Protein AF-A0A0C2D839-F1 (afdb_monomer)

Mean predicted aligned error: 15.3 Å

Radius of gyration: 23.43 Å; Cα contacts (8 Å, |Δi|>4): 283; chains: 1; bounding box: 58×36×61 Å

Foldseek 3Di:
DADALDPVVVVVCCVPPLQDQYDHDLVNLLVLLLVLLVVQLVVCLVPDDPVCNVVSVVLSVLLSDDPVPDDPVSVVVLVCCCVVPVSSNLSSVLSNLLNVLSVDPDVVVSVVSLVVSLVCLCVSPRVSSVVSSVSVVVVVVCSVPSNVDDALVNLCVLFDDPQQHTDLNSLVVVLVCLVPPVVNLVVRVNLVVCLVSNNNLSSQVSVLSNVPSPDHLQNQLVHSPQRDGSQKGADDDPPPPVSVVQCVVRNSSSSSVRIDGNPD

Solvent-accessible surface area (backbone atoms only — not comparable to full-atom values): 14627 Å² total; per-residue (Å²): 84,77,47,73,88,47,68,69,55,50,49,51,40,51,73,76,41,62,72,56,58,71,39,74,40,65,68,59,58,51,47,52,36,46,50,27,31,50,48,47,39,51,52,52,38,66,76,41,56,83,83,51,27,62,61,55,59,68,45,53,66,60,67,66,47,56,79,91,73,50,50,75,74,46,48,53,54,58,70,45,27,62,82,75,39,51,69,46,39,52,36,42,52,55,33,53,53,51,48,53,36,76,67,44,88,45,66,69,60,24,51,55,50,47,52,56,45,40,60,47,31,59,67,60,83,41,66,48,41,32,50,48,33,51,51,53,49,51,51,50,49,47,44,60,72,57,45,81,62,77,50,54,70,55,54,46,63,51,24,55,40,81,60,71,38,65,34,67,68,24,39,44,51,52,38,49,41,48,62,76,38,41,75,63,51,65,70,47,50,50,30,62,51,26,46,77,62,47,25,37,58,59,11,31,52,44,44,53,48,68,75,37,75,91,54,50,52,70,70,32,68,87,49,77,63,92,51,70,40,85,60,29,28,65,50,87,69,89,54,58,66,62,49,52,52,44,38,73,76,49,36,43,60,43,58,53,78,36,52,39,77,52,93,121

Structure (mmCIF, N/CA/C/O backbone):
data_AF-A0A0C2D839-F1
#
_entry.id   AF-A0A0C2D839-F1
#
loop_
_atom_site.group_PDB
_atom_site.id
_atom_site.type_symbol
_atom_site.label_atom_id
_atom_site.label_alt_id
_atom_site.label_comp_id
_atom_site.label_asym_id
_atom_site.label_entity_id
_atom_site.label_seq_id
_atom_site.pdbx_PDB_ins_code
_atom_site.Cartn_x
_atom_site.Cartn_y
_atom_site.Cartn_z
_atom_site.occupancy
_atom_site.B_iso_or_equiv
_atom_site.auth_seq_id
_atom_site.auth_comp_id
_atom_site.auth_asym_id
_atom_site.auth_atom_id
_atom_site.pdbx_PDB_model_num
ATOM 1 N N . MET A 1 1 ? 0.234 10.902 -10.898 1.00 27.64 1 MET A N 1
ATOM 2 C CA . MET A 1 1 ? -0.046 12.064 -10.022 1.00 27.64 1 MET A CA 1
ATOM 3 C C . MET A 1 1 ? -0.521 11.545 -8.676 1.00 27.64 1 MET A C 1
ATOM 5 O O . MET A 1 1 ? -1.290 10.590 -8.669 1.00 27.64 1 MET A O 1
ATOM 9 N N . THR A 1 2 ? -0.063 12.126 -7.564 1.00 34.88 2 THR A N 1
ATOM 10 C CA . THR A 1 2 ? -0.647 11.867 -6.241 1.00 34.88 2 THR A CA 1
ATOM 11 C C . THR A 1 2 ? -1.931 12.669 -6.108 1.00 34.88 2 THR A C 1
ATOM 13 O O . THR A 1 2 ? -1.890 13.895 -6.168 1.00 34.88 2 THR A O 1
ATOM 16 N N . ILE A 1 3 ? -3.075 11.992 -6.011 1.00 40.75 3 ILE A N 1
ATOM 17 C CA . ILE A 1 3 ? -4.382 12.661 -5.995 1.00 40.75 3 ILE A CA 1
ATOM 18 C C . ILE A 1 3 ? -5.217 12.258 -4.784 1.00 40.75 3 ILE A C 1
ATOM 20 O O . ILE A 1 3 ? -5.085 11.157 -4.245 1.00 40.75 3 ILE A O 1
ATOM 24 N N . ASP A 1 4 ? -6.084 13.184 -4.381 1.00 43.72 4 ASP A N 1
ATOM 25 C CA . ASP A 1 4 ? -7.111 12.967 -3.370 1.00 43.72 4 ASP A CA 1
ATOM 26 C C . ASP A 1 4 ? -8.096 11.874 -3.836 1.00 43.72 4 ASP A C 1
ATOM 28 O O . ASP A 1 4 ? -8.402 11.745 -5.023 1.00 43.72 4 ASP A O 1
ATOM 32 N N . MET A 1 5 ? -8.616 11.086 -2.895 1.00 51.47 5 MET A N 1
ATOM 33 C CA . MET A 1 5 ? -9.554 9.985 -3.156 1.00 51.47 5 MET A CA 1
ATOM 34 C C . MET A 1 5 ? -10.984 10.461 -3.472 1.00 51.47 5 MET A C 1
ATOM 36 O O . MET A 1 5 ? -11.905 9.646 -3.569 1.00 51.47 5 MET A O 1
ATOM 40 N N . SER A 1 6 ? -11.212 11.766 -3.644 1.00 44.97 6 SER A N 1
ATOM 41 C CA . SER A 1 6 ? -12.547 12.290 -3.932 1.00 44.97 6 SER A CA 1
ATOM 42 C C . SER A 1 6 ? -13.040 11.831 -5.312 1.00 44.97 6 SER A C 1
ATOM 44 O O . SER A 1 6 ? -12.355 11.947 -6.330 1.00 44.97 6 SER A O 1
ATOM 46 N N . ALA A 1 7 ? -14.268 11.304 -5.359 1.00 39.34 7 ALA A N 1
ATOM 47 C CA . ALA A 1 7 ? -14.862 10.783 -6.592 1.00 39.34 7 ALA A CA 1
ATOM 48 C C . ALA A 1 7 ? -14.982 11.855 -7.693 1.00 39.34 7 ALA A C 1
ATOM 50 O O . ALA A 1 7 ? -14.880 11.532 -8.873 1.00 39.34 7 ALA A O 1
ATOM 51 N N . ALA A 1 8 ? -15.158 13.124 -7.307 1.00 34.28 8 ALA A N 1
ATOM 52 C CA . ALA A 1 8 ? -15.195 14.253 -8.231 1.00 34.28 8 ALA A CA 1
ATOM 53 C C . ALA A 1 8 ? -13.813 14.543 -8.841 1.00 34.28 8 ALA A C 1
ATOM 55 O O . ALA A 1 8 ? -13.728 14.775 -10.043 1.00 34.28 8 ALA A O 1
ATOM 56 N N . TYR A 1 9 ? -12.734 14.459 -8.051 1.00 39.62 9 TYR A N 1
ATOM 57 C CA . TYR A 1 9 ? -11.371 14.638 -8.562 1.00 39.62 9 TYR A CA 1
ATOM 58 C C . TYR A 1 9 ? -10.932 13.472 -9.437 1.00 39.62 9 TYR A C 1
ATOM 60 O O . TYR A 1 9 ? -10.339 13.689 -10.483 1.00 39.62 9 TYR A O 1
ATOM 68 N N . ILE A 1 10 ? -11.261 12.239 -9.050 1.00 45.09 10 ILE A N 1
ATOM 69 C CA . ILE A 1 10 ? -10.954 11.052 -9.857 1.00 45.09 10 ILE A CA 1
ATOM 70 C C . ILE A 1 10 ? -11.677 11.116 -11.199 1.00 45.09 10 ILE A C 1
ATOM 72 O O . ILE A 1 10 ? -11.072 10.816 -12.220 1.00 45.09 10 ILE A O 1
ATOM 76 N N . LYS A 1 11 ? -12.941 11.555 -11.216 1.00 43.06 11 LYS A N 1
ATOM 77 C CA . LYS A 1 11 ? -13.690 11.759 -12.458 1.00 43.06 11 LYS A CA 1
ATOM 78 C C . LYS A 1 11 ? -13.081 12.876 -13.312 1.00 43.06 11 LYS A C 1
ATOM 80 O O . LYS A 1 11 ? -12.856 12.663 -14.493 1.00 43.06 11 LYS A O 1
ATOM 85 N N . ALA A 1 12 ? -12.743 14.018 -12.712 1.00 38.03 12 ALA A N 1
ATOM 86 C CA . ALA A 1 12 ? -12.113 15.131 -13.421 1.00 38.03 12 ALA A CA 1
ATOM 87 C C . ALA A 1 12 ? -10.725 14.769 -13.982 1.00 38.03 12 ALA A C 1
ATOM 89 O O . ALA A 1 12 ? -10.394 15.161 -15.094 1.00 38.03 12 ALA A O 1
ATOM 90 N N . VAL A 1 13 ? -9.924 13.990 -13.248 1.00 39.47 13 VAL A N 1
ATOM 91 C CA . VAL A 1 13 ? -8.620 13.487 -13.710 1.00 39.47 13 VAL A CA 1
ATOM 92 C C . VAL A 1 13 ? -8.799 12.412 -14.782 1.00 39.47 13 VAL A C 1
ATOM 94 O O . VAL A 1 13 ? -8.062 12.431 -15.758 1.00 39.47 13 VAL A O 1
ATOM 97 N N . ALA A 1 14 ? -9.795 11.531 -14.663 1.00 46.44 14 ALA A N 1
ATOM 98 C CA . ALA A 1 14 ? -10.117 10.552 -15.703 1.00 46.44 14 ALA A CA 1
ATOM 99 C C . ALA A 1 14 ? -10.603 11.214 -17.007 1.00 46.44 14 ALA A C 1
ATOM 101 O O . ALA A 1 14 ? -10.308 10.715 -18.088 1.00 46.44 14 ALA A O 1
ATOM 102 N N . GLU A 1 15 ? -11.314 12.344 -16.918 1.00 48.03 15 GLU A N 1
ATOM 103 C CA . GLU A 1 15 ? -11.775 13.124 -18.076 1.00 48.03 15 GLU A CA 1
ATOM 104 C C . GLU A 1 15 ? -10.659 13.992 -18.683 1.00 48.03 15 GLU A C 1
ATOM 106 O O . GLU A 1 15 ? -10.553 14.091 -19.904 1.00 48.03 15 GLU A O 1
ATOM 111 N N . ALA A 1 16 ? -9.811 14.609 -17.853 1.00 38.88 16 ALA A N 1
ATOM 112 C CA . ALA A 1 16 ? -8.762 15.530 -18.303 1.00 38.88 16 ALA A CA 1
ATOM 113 C C . ALA A 1 16 ? -7.430 14.843 -18.655 1.00 38.88 16 ALA A C 1
ATOM 115 O O . ALA A 1 16 ? -6.653 15.375 -19.446 1.00 38.88 16 ALA A O 1
ATOM 116 N N . ALA A 1 17 ? -7.140 13.689 -18.054 1.00 37.88 17 ALA A N 1
ATOM 117 C CA . ALA A 1 17 ? -5.889 12.954 -18.210 1.00 37.88 17 ALA A CA 1
ATOM 118 C C . ALA A 1 17 ? -6.139 11.429 -18.139 1.00 37.88 17 ALA A C 1
ATOM 120 O O . ALA A 1 17 ? -5.723 10.776 -17.178 1.00 37.88 17 ALA A O 1
ATOM 121 N N . PRO A 1 18 ? -6.791 10.843 -19.162 1.00 44.50 18 PRO A N 1
ATOM 122 C CA . PRO A 1 18 ? -7.224 9.439 -19.165 1.00 44.50 18 PRO A CA 1
ATOM 123 C C . PRO A 1 18 ? -6.084 8.418 -19.011 1.00 44.50 18 PRO A C 1
ATOM 125 O O . PRO A 1 18 ? -6.330 7.307 -18.556 1.00 44.50 18 PRO A O 1
ATOM 128 N N . ASN A 1 19 ? -4.842 8.808 -19.322 1.00 41.75 19 ASN A N 1
ATOM 129 C CA . ASN A 1 19 ? -3.652 7.949 -19.252 1.00 41.75 19 ASN A CA 1
ATOM 130 C C . ASN A 1 19 ? -2.795 8.198 -17.991 1.00 41.75 19 ASN A C 1
ATOM 132 O O . ASN A 1 19 ? -1.685 7.683 -17.872 1.00 41.75 19 ASN A O 1
ATOM 136 N N . ALA A 1 20 ? -3.241 9.047 -17.058 1.00 38.06 20 ALA A N 1
ATOM 137 C CA . ALA A 1 20 ? -2.453 9.374 -15.874 1.00 38.06 20 ALA A CA 1
ATOM 138 C C . ALA A 1 20 ? -2.512 8.251 -14.828 1.00 38.06 20 ALA A C 1
ATOM 140 O O . ALA A 1 20 ? -3.576 7.928 -14.304 1.00 38.06 20 ALA A O 1
ATOM 141 N N . THR A 1 21 ? -1.350 7.728 -14.421 1.00 43.03 21 THR A N 1
ATOM 142 C CA . THR A 1 21 ? -1.267 6.810 -13.276 1.00 43.03 21 THR A CA 1
ATOM 143 C C . THR A 1 21 ? -1.717 7.524 -12.000 1.00 43.03 21 THR A C 1
ATOM 145 O O . THR A 1 21 ? -1.068 8.469 -11.519 1.00 43.03 21 THR A O 1
ATOM 148 N N . ILE A 1 22 ? -2.836 7.062 -11.447 1.00 44.62 22 ILE A N 1
ATOM 149 C CA . ILE A 1 22 ? -3.380 7.514 -10.170 1.00 44.62 22 ILE A CA 1
ATOM 150 C C . ILE A 1 22 ? -2.631 6.783 -9.057 1.00 44.62 22 ILE A C 1
ATOM 152 O O . ILE A 1 22 ? -2.807 5.585 -8.852 1.00 44.62 22 ILE A O 1
ATOM 156 N N . ILE A 1 23 ? -1.785 7.515 -8.336 1.00 48.91 23 ILE A N 1
ATOM 157 C CA . ILE A 1 23 ? -1.121 7.017 -7.131 1.00 48.91 23 ILE A CA 1
ATOM 158 C C . ILE A 1 23 ? -1.836 7.669 -5.957 1.00 48.91 23 ILE A C 1
ATOM 160 O O . ILE A 1 23 ? -1.938 8.892 -5.896 1.00 48.91 23 ILE A O 1
ATOM 164 N N . PHE A 1 24 ? -2.365 6.877 -5.031 1.00 55.56 24 PHE A N 1
ATOM 165 C CA . PHE A 1 24 ? -2.983 7.452 -3.842 1.00 55.56 24 PHE A CA 1
ATOM 166 C C . PHE A 1 24 ? -1.905 7.939 -2.892 1.00 55.56 24 PHE A C 1
ATOM 168 O O . PHE A 1 24 ? -0.955 7.224 -2.577 1.00 55.56 24 PHE A O 1
ATOM 175 N N . ASP A 1 25 ? -2.061 9.175 -2.442 1.00 61.81 25 ASP A N 1
ATOM 176 C CA . ASP A 1 25 ? -1.169 9.736 -1.449 1.00 61.81 25 ASP A CA 1
ATOM 177 C C . ASP A 1 25 ? -1.365 9.021 -0.102 1.00 61.81 25 ASP A C 1
ATOM 179 O O . ASP A 1 25 ? -2.476 8.948 0.436 1.00 61.81 25 ASP A O 1
ATOM 183 N N . ARG A 1 26 ? -0.261 8.517 0.461 1.00 68.19 26 ARG A N 1
ATOM 184 C CA . ARG A 1 26 ? -0.207 7.867 1.776 1.00 68.19 26 ARG A CA 1
ATOM 185 C C . ARG A 1 26 ? -0.899 8.704 2.848 1.00 68.19 26 ARG A C 1
ATOM 187 O O . ARG A 1 26 ? -1.635 8.151 3.665 1.00 68.19 26 ARG A O 1
ATOM 194 N N . PHE A 1 27 ? -0.695 10.023 2.834 1.00 66.31 27 PHE A N 1
ATOM 195 C CA . PHE A 1 27 ? -1.289 10.913 3.832 1.00 66.31 27 PHE A CA 1
ATOM 196 C C . PHE A 1 27 ? -2.819 10.890 3.783 1.00 66.31 27 PHE A C 1
ATOM 198 O O . PHE A 1 27 ? -3.462 10.926 4.831 1.00 66.31 27 PHE A O 1
ATOM 205 N N . HIS A 1 28 ? -3.413 10.762 2.595 1.00 67.56 28 HIS A N 1
ATOM 206 C CA . HIS A 1 28 ? -4.864 10.704 2.435 1.00 67.56 28 HIS A CA 1
ATOM 207 C C . HIS A 1 28 ? -5.436 9.375 2.941 1.00 67.56 28 HIS A C 1
ATOM 209 O O . HIS A 1 28 ? -6.447 9.373 3.644 1.00 67.56 28 HIS A O 1
ATOM 215 N N . VAL A 1 29 ? -4.770 8.246 2.673 1.00 77.06 29 VAL A N 1
ATOM 216 C CA . VAL A 1 29 ? -5.187 6.936 3.211 1.00 77.06 29 VAL A CA 1
ATOM 217 C C . VAL A 1 29 ? -5.070 6.910 4.739 1.00 77.06 29 VAL A C 1
ATOM 219 O O . VAL A 1 29 ? -6.000 6.485 5.427 1.00 77.06 29 VAL A O 1
ATOM 222 N N . GLN A 1 30 ? -3.970 7.432 5.286 1.00 80.19 30 GLN A N 1
ATOM 223 C CA . GLN A 1 30 ? -3.767 7.540 6.732 1.00 80.19 30 GLN A CA 1
ATOM 224 C C . GLN A 1 30 ? -4.790 8.478 7.390 1.00 80.19 30 GLN A C 1
ATOM 226 O O . GLN A 1 30 ? -5.306 8.179 8.468 1.00 80.19 30 GLN A O 1
ATOM 231 N N . LYS A 1 31 ? -5.145 9.586 6.729 1.00 79.81 31 LYS A N 1
ATOM 232 C CA . LYS A 1 31 ? -6.203 10.497 7.183 1.00 79.81 31 LYS A CA 1
ATOM 233 C C . LYS A 1 31 ? -7.559 9.794 7.258 1.00 79.81 31 LYS A C 1
ATOM 235 O O . LYS A 1 31 ? -8.216 9.897 8.290 1.00 79.81 31 LYS A O 1
ATOM 240 N N . LEU A 1 32 ? -7.945 9.026 6.239 1.00 81.19 32 LEU A N 1
ATOM 241 C CA . LEU A 1 32 ? -9.193 8.256 6.273 1.00 81.19 32 LEU A CA 1
ATOM 242 C C . LEU A 1 32 ? -9.200 7.197 7.387 1.00 81.19 32 LEU A C 1
ATOM 244 O O . LEU A 1 32 ? -10.230 6.971 8.018 1.00 81.19 32 LEU A O 1
ATOM 248 N N . ALA A 1 33 ? -8.058 6.563 7.665 1.00 83.69 33 ALA A N 1
ATOM 249 C CA . ALA A 1 33 ? -7.925 5.616 8.774 1.00 83.69 33 ALA A CA 1
ATOM 250 C C . ALA A 1 33 ? -8.102 6.300 10.143 1.00 83.69 33 ALA A C 1
ATOM 252 O O . ALA A 1 33 ? -8.785 5.777 11.029 1.00 83.69 33 ALA A O 1
ATOM 253 N N . ASN A 1 34 ? -7.532 7.497 10.300 1.00 85.75 34 ASN A N 1
ATOM 254 C CA . ASN A 1 34 ? -7.713 8.344 11.478 1.00 85.75 34 ASN A CA 1
ATOM 255 C C . ASN A 1 34 ? -9.178 8.770 11.655 1.00 85.75 34 ASN A C 1
ATOM 257 O O . ASN A 1 34 ? -9.723 8.670 12.754 1.00 85.75 34 ASN A O 1
ATOM 261 N N . GLU A 1 35 ? -9.832 9.201 10.576 1.00 87.38 35 GLU A N 1
ATOM 262 C CA . GLU A 1 35 ? -11.249 9.576 10.575 1.00 87.38 35 GLU A CA 1
ATOM 263 C C . GLU A 1 35 ? -12.150 8.388 10.929 1.00 87.38 35 GLU A C 1
ATOM 265 O O . GLU A 1 35 ? -13.013 8.523 11.794 1.00 87.38 35 GLU A O 1
ATOM 270 N N . ALA A 1 36 ? -11.901 7.208 10.352 1.00 90.31 36 ALA A N 1
ATOM 271 C CA . ALA A 1 36 ? -12.637 5.988 10.679 1.00 90.31 36 ALA A CA 1
ATOM 272 C C . ALA A 1 36 ? -12.476 5.592 12.157 1.00 90.31 36 ALA A C 1
ATOM 274 O O . ALA A 1 36 ? -13.445 5.192 12.802 1.00 90.31 36 ALA A O 1
ATOM 275 N N . THR A 1 37 ? -11.271 5.745 12.715 1.00 88.94 37 THR A N 1
ATOM 276 C CA . THR A 1 37 ? -11.000 5.486 14.140 1.00 88.94 37 THR A CA 1
ATOM 277 C C . THR A 1 37 ? -11.767 6.453 15.042 1.00 88.94 37 THR A C 1
ATOM 279 O O . THR A 1 37 ? -12.370 6.037 16.033 1.00 88.94 37 THR A O 1
ATOM 282 N N . ASP A 1 38 ? -11.787 7.745 14.703 1.00 90.06 38 ASP A N 1
ATOM 283 C CA . ASP A 1 38 ? -12.550 8.727 15.473 1.00 90.06 38 ASP A CA 1
ATOM 284 C C . ASP A 1 38 ? -14.066 8.553 15.316 1.00 90.06 38 ASP A C 1
ATOM 286 O O . ASP A 1 38 ? -14.787 8.763 16.288 1.00 90.06 38 ASP A O 1
ATOM 290 N N . GLU A 1 39 ? -14.563 8.135 14.149 1.00 91.44 39 GLU A N 1
ATOM 291 C CA . GLU A 1 39 ? -15.983 7.809 13.952 1.00 91.44 39 GLU A CA 1
ATOM 292 C C . GLU A 1 39 ? -16.403 6.656 14.874 1.00 91.44 39 GLU A C 1
ATOM 294 O O . GLU A 1 39 ? -17.371 6.811 15.615 1.00 91.44 39 GLU A O 1
ATOM 299 N N . VAL A 1 40 ? -15.611 5.574 14.954 1.00 90.12 40 VAL A N 1
ATOM 300 C CA . VAL A 1 40 ? -15.854 4.477 15.913 1.00 90.12 40 VAL A CA 1
ATOM 301 C C . VAL A 1 40 ? -15.907 5.005 17.348 1.00 90.12 40 VAL A C 1
ATOM 303 O O . VAL A 1 40 ? -16.845 4.714 18.083 1.00 90.12 40 VAL A O 1
ATOM 306 N N . ARG A 1 41 ? -14.942 5.838 17.753 1.00 91.62 41 ARG A N 1
ATOM 307 C CA . ARG A 1 41 ? -14.935 6.440 19.095 1.00 91.62 41 ARG A CA 1
ATOM 308 C C . ARG A 1 41 ? -16.169 7.314 19.345 1.00 91.62 41 ARG A C 1
ATOM 310 O O . ARG A 1 41 ? -16.699 7.321 20.453 1.00 91.62 41 ARG A O 1
ATOM 317 N N . ARG A 1 42 ? -16.620 8.087 18.354 1.00 89.25 42 ARG A N 1
ATOM 318 C CA . ARG A 1 42 ? -17.813 8.945 18.468 1.00 89.25 42 ARG A CA 1
ATOM 319 C C . ARG A 1 42 ? -19.090 8.128 18.615 1.00 89.25 42 ARG A C 1
ATOM 321 O O . ARG A 1 42 ? -19.953 8.555 19.381 1.00 89.25 42 ARG A O 1
ATOM 328 N N . ASP A 1 43 ? -19.193 7.006 17.913 1.00 90.44 43 ASP A N 1
ATOM 329 C CA . ASP A 1 43 ? -20.313 6.077 18.050 1.00 90.44 43 ASP A CA 1
ATOM 330 C C . ASP A 1 43 ? -20.343 5.497 19.469 1.00 90.44 43 ASP A C 1
ATOM 332 O O . ASP A 1 43 ? -21.353 5.608 20.154 1.00 90.44 43 ASP A O 1
ATOM 336 N N . GLU A 1 44 ? -19.207 5.030 19.986 1.00 88.69 44 GLU A N 1
ATOM 337 C CA . GLU A 1 44 ? -19.119 4.501 21.354 1.00 88.69 44 GLU A CA 1
ATOM 338 C C . GLU A 1 44 ? -19.418 5.561 22.429 1.00 88.69 44 GLU A C 1
ATOM 340 O O . GLU A 1 44 ? -20.112 5.287 23.401 1.00 88.69 44 GLU A O 1
ATOM 345 N N . VAL A 1 45 ? -18.979 6.813 22.245 1.00 87.00 45 VAL A N 1
ATOM 346 C CA . VAL A 1 45 ? -19.351 7.928 23.142 1.00 87.00 45 VAL A CA 1
ATOM 347 C C . VAL A 1 45 ? -20.854 8.218 23.109 1.00 87.00 45 VAL A C 1
ATOM 349 O O . VAL A 1 45 ? -21.405 8.710 24.095 1.00 87.00 45 VAL A O 1
ATOM 352 N N . ARG A 1 46 ? -21.522 8.005 21.973 1.00 88.19 46 ARG A N 1
ATOM 353 C CA . ARG A 1 46 ? -22.963 8.251 21.853 1.00 88.19 46 ARG A CA 1
ATOM 354 C C . ARG A 1 46 ? -23.755 7.223 22.655 1.00 88.19 46 ARG A C 1
ATOM 356 O O . ARG A 1 46 ? -24.664 7.635 23.372 1.00 88.19 46 ARG A O 1
ATOM 363 N N . GLU A 1 47 ? -23.353 5.959 22.552 1.00 86.06 47 GLU A N 1
ATOM 364 C CA . GLU A 1 47 ? -24.004 4.807 23.189 1.00 86.06 47 GLU A CA 1
ATOM 365 C C . GLU A 1 47 ? -23.625 4.620 24.669 1.00 86.06 47 GLU A C 1
ATOM 367 O O . GLU A 1 47 ? -24.335 3.937 25.395 1.00 86.06 47 GLU A O 1
ATOM 372 N N . ALA A 1 48 ? -22.525 5.219 25.135 1.00 85.56 48 ALA A N 1
ATOM 373 C CA . ALA A 1 48 ? -22.092 5.113 26.529 1.00 85.56 48 ALA A CA 1
ATOM 374 C C . ALA A 1 48 ? -23.031 5.825 27.521 1.00 85.56 48 ALA A C 1
ATOM 376 O O . ALA A 1 48 ? -23.695 6.809 27.180 1.00 85.56 48 ALA A O 1
ATOM 377 N N . GLU A 1 49 ? -22.997 5.400 28.784 1.00 84.94 49 GLU A N 1
ATOM 378 C CA . GLU A 1 49 ? -23.671 6.085 29.890 1.00 84.94 49 GLU A CA 1
ATOM 379 C C . GLU A 1 49 ? -23.032 7.460 30.182 1.00 84.94 49 GLU A C 1
ATOM 381 O O . GLU A 1 49 ? -21.848 7.675 29.889 1.00 84.94 49 GLU A O 1
ATOM 386 N N . PRO A 1 50 ? -23.775 8.435 30.749 1.00 82.31 50 PRO A N 1
ATOM 387 C CA . PRO A 1 50 ? -23.273 9.791 31.004 1.00 82.31 50 PRO A CA 1
ATOM 388 C C . PRO A 1 50 ? -21.937 9.847 31.760 1.00 82.31 50 PRO A C 1
ATOM 390 O O . PRO A 1 50 ? -21.110 10.721 31.484 1.00 82.31 50 PRO A O 1
ATOM 393 N N . GLU A 1 51 ? -21.726 8.903 32.674 1.00 79.44 51 GLU A N 1
ATOM 394 C CA . GLU A 1 51 ? -20.547 8.781 33.534 1.00 79.44 51 GLU A CA 1
ATOM 395 C C . GLU A 1 51 ? -19.293 8.365 32.737 1.00 79.44 51 GLU A C 1
ATOM 397 O O . GLU A 1 51 ? -18.213 8.933 32.930 1.00 79.44 51 GLU A O 1
ATOM 402 N N . ASP A 1 52 ? -19.453 7.496 31.734 1.00 77.38 52 ASP A N 1
ATOM 403 C CA . ASP A 1 52 ? -18.364 6.967 30.900 1.00 77.38 52 ASP A CA 1
ATOM 404 C C . ASP A 1 52 ? -18.025 7.861 29.697 1.00 77.38 52 ASP A C 1
ATOM 406 O O . ASP A 1 52 ? -16.902 7.848 29.171 1.00 77.38 52 ASP A O 1
ATOM 410 N N . LYS A 1 53 ? -18.961 8.726 29.273 1.00 80.62 53 LYS A N 1
ATOM 411 C CA . LYS A 1 53 ? -18.767 9.644 28.132 1.00 80.62 53 LYS A CA 1
ATOM 412 C C . LYS A 1 53 ? -17.530 10.519 28.275 1.00 80.62 53 LYS A C 1
ATOM 414 O O . LYS A 1 53 ? -16.873 10.824 27.277 1.00 80.62 53 LYS A O 1
ATOM 419 N N . LYS A 1 54 ? -17.216 10.975 29.491 1.00 77.81 54 LYS A N 1
ATOM 420 C CA . LYS A 1 54 ? -16.061 11.855 29.732 1.00 77.81 54 LYS A CA 1
ATOM 421 C C . LYS A 1 54 ? -14.742 11.109 29.518 1.00 77.81 54 LYS A C 1
ATOM 423 O O . LYS A 1 54 ? -13.837 11.667 28.899 1.00 77.81 54 LYS A O 1
ATOM 428 N N . ALA A 1 55 ? -14.654 9.854 29.958 1.00 74.50 55 ALA A N 1
ATOM 429 C CA . ALA A 1 55 ? -13.472 9.018 29.765 1.00 74.50 55 ALA A CA 1
ATOM 430 C C . ALA A 1 55 ? -13.224 8.742 28.272 1.00 74.50 55 ALA A C 1
ATOM 432 O O . ALA A 1 55 ? -12.138 9.023 27.768 1.00 74.50 55 ALA A O 1
ATOM 433 N N . LEU A 1 56 ? -14.259 8.330 27.532 1.00 77.19 56 LEU A N 1
ATOM 434 C CA . LEU A 1 56 ? -14.179 8.041 26.091 1.00 77.19 56 LEU A CA 1
ATOM 435 C C . LEU A 1 56 ? -13.942 9.284 25.209 1.00 77.19 56 LEU A C 1
ATOM 437 O O . LEU A 1 56 ? -13.436 9.193 24.088 1.00 77.19 56 LEU A O 1
ATOM 441 N N . LYS A 1 57 ? -14.301 10.483 25.680 1.00 76.81 57 LYS A N 1
ATOM 442 C CA . LYS A 1 57 ? -13.938 11.737 24.996 1.00 76.81 57 LYS A CA 1
ATOM 443 C C . LYS A 1 57 ? -12.442 12.027 25.087 1.00 76.81 57 LYS A C 1
ATOM 445 O O . LYS A 1 57 ? -11.860 12.506 24.113 1.00 76.81 57 LYS A O 1
ATOM 450 N N . ASN A 1 58 ? -11.821 11.692 26.213 1.00 78.06 58 ASN A N 1
ATOM 451 C CA . ASN A 1 58 ? -10.412 11.980 26.469 1.00 78.06 58 ASN A CA 1
ATOM 452 C C . ASN A 1 58 ? -9.443 11.022 25.753 1.00 78.06 58 ASN A C 1
ATOM 454 O O . ASN A 1 58 ? -8.255 11.322 25.684 1.00 78.06 58 ASN A O 1
ATOM 458 N N . THR A 1 59 ? -9.925 9.920 25.166 1.00 73.88 59 THR A N 1
ATOM 459 C CA . THR A 1 59 ? -9.082 8.956 24.431 1.00 73.88 59 THR A CA 1
ATOM 460 C C . THR A 1 59 ? -8.752 9.378 22.998 1.00 73.88 59 THR A C 1
ATOM 462 O O . THR A 1 59 ? -7.859 8.803 22.379 1.00 73.88 59 THR A O 1
ATOM 465 N N . ARG A 1 60 ? -9.417 10.411 22.453 1.00 78.50 60 ARG A N 1
ATOM 466 C CA . ARG A 1 60 ? -9.251 10.852 21.053 1.00 78.50 60 ARG A CA 1
ATOM 467 C C . ARG A 1 60 ? -7.786 11.059 20.664 1.00 78.50 60 ARG A C 1
ATOM 469 O O . ARG A 1 60 ? -7.341 10.527 19.655 1.00 78.50 60 ARG A O 1
ATOM 476 N N . TRP A 1 61 ? -7.050 11.852 21.437 1.00 74.31 61 TRP A N 1
ATOM 477 C CA . TRP A 1 61 ? -5.675 12.222 21.091 1.00 74.31 61 TRP A CA 1
ATOM 478 C C . TRP A 1 61 ? -4.722 11.029 21.109 1.00 74.31 61 TRP A C 1
ATOM 480 O O . TRP A 1 61 ? -3.819 10.957 20.283 1.00 74.31 61 TRP A O 1
ATOM 490 N N . GLN A 1 62 ? -4.971 10.073 21.998 1.00 75.19 62 GLN A N 1
ATOM 491 C CA . GLN A 1 62 ? -4.179 8.854 22.137 1.00 75.19 62 GLN A CA 1
ATOM 492 C C . GLN A 1 62 ? -4.379 7.947 20.920 1.00 75.19 62 GLN A C 1
ATOM 494 O O . GLN A 1 62 ? -3.423 7.430 20.363 1.00 75.19 62 GLN A O 1
ATOM 499 N N . LEU A 1 63 ? -5.620 7.839 20.442 1.00 70.69 63 LEU A N 1
ATOM 500 C CA . LEU A 1 63 ? -5.973 7.013 19.287 1.00 70.69 63 LEU A CA 1
ATOM 501 C C . LEU A 1 63 ? -5.434 7.551 17.957 1.00 70.69 63 LEU A C 1
ATOM 503 O O . LEU A 1 63 ? -5.278 6.777 17.017 1.00 70.69 63 LEU A O 1
ATOM 507 N N . LEU A 1 64 ? -5.182 8.858 17.855 1.00 72.00 64 LEU A N 1
ATOM 508 C CA . LEU A 1 64 ? -4.746 9.513 16.615 1.00 72.00 64 LEU A CA 1
ATOM 509 C C . LEU A 1 64 ? -3.225 9.678 16.508 1.00 72.00 64 LEU A C 1
ATOM 511 O O . LEU A 1 64 ? -2.721 9.931 15.415 1.00 72.00 64 LEU A O 1
ATOM 515 N N . LYS A 1 65 ? -2.490 9.541 17.615 1.00 66.19 65 LYS A N 1
ATOM 516 C CA . LYS A 1 65 ? -1.024 9.566 17.608 1.00 66.19 65 LYS A CA 1
ATOM 517 C C . LYS A 1 65 ? -0.466 8.272 17.012 1.00 66.19 65 LYS A C 1
ATOM 519 O O . LYS A 1 65 ? -1.069 7.208 17.145 1.00 66.19 65 LYS A O 1
ATOM 524 N N . SER A 1 66 ? 0.698 8.380 16.375 1.00 55.16 66 SER A N 1
ATOM 525 C CA . SER A 1 66 ? 1.528 7.214 16.069 1.00 55.16 66 SER A CA 1
ATOM 526 C C . SER A 1 66 ? 2.062 6.599 17.369 1.00 55.16 66 SER A C 1
ATOM 528 O O . SER A 1 66 ? 2.350 7.3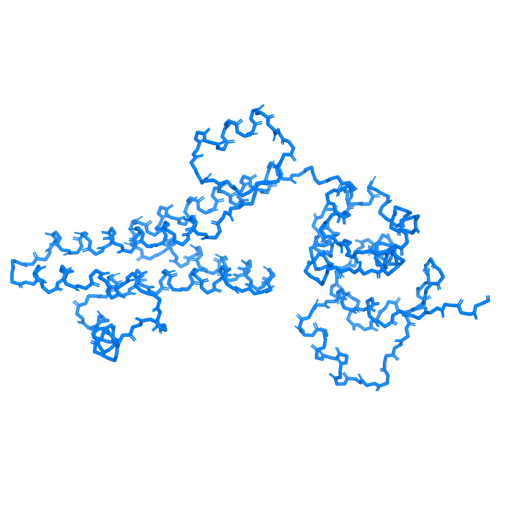66 18.294 1.00 55.16 66 SER A O 1
ATOM 530 N N . PRO A 1 67 ? 2.275 5.273 17.444 1.00 54.12 67 PRO A N 1
ATOM 531 C CA . PRO A 1 67 ? 2.706 4.597 18.667 1.00 54.12 67 PRO A CA 1
ATOM 532 C C . PRO A 1 67 ? 3.995 5.170 19.266 1.00 54.12 67 PRO A C 1
ATOM 534 O O . PRO A 1 67 ? 4.098 5.351 20.472 1.00 54.12 67 PRO A O 1
ATOM 537 N N . TRP A 1 68 ? 4.952 5.558 18.419 1.00 48.97 68 TRP A N 1
ATOM 538 C CA . TRP A 1 68 ? 6.226 6.160 18.837 1.00 48.97 68 TRP A CA 1
ATOM 539 C C . TRP A 1 68 ? 6.119 7.618 19.320 1.00 48.97 68 TRP A C 1
ATOM 541 O O . TRP A 1 68 ? 7.094 8.165 19.824 1.00 48.97 68 TRP A O 1
ATOM 551 N N . ASN A 1 69 ? 4.954 8.257 19.169 1.00 51.94 69 ASN A N 1
ATOM 552 C CA . ASN A 1 69 ? 4.670 9.619 19.640 1.00 51.94 69 ASN A CA 1
ATOM 553 C C . ASN A 1 69 ? 3.791 9.633 20.906 1.00 51.94 69 ASN A C 1
ATOM 555 O O . ASN A 1 69 ? 3.320 10.698 21.327 1.00 51.94 69 ASN A O 1
ATOM 559 N N . LEU A 1 70 ? 3.515 8.462 21.482 1.00 57.59 70 LEU A N 1
ATOM 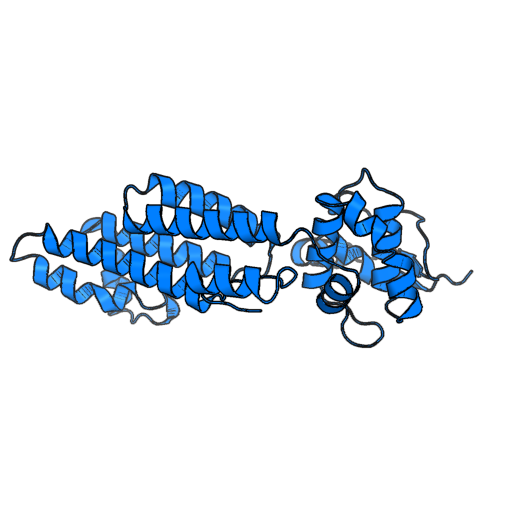560 C CA . LEU A 1 70 ? 2.782 8.323 22.734 1.00 57.59 70 LEU A CA 1
ATOM 561 C C . LEU A 1 70 ? 3.724 8.545 23.919 1.00 57.59 70 LEU A C 1
ATOM 563 O O . LEU A 1 70 ? 4.868 8.105 23.918 1.00 57.59 70 LEU A O 1
ATOM 567 N N . THR A 1 71 ? 3.226 9.217 24.951 1.00 63.66 71 THR A N 1
ATOM 568 C CA . THR A 1 71 ? 3.877 9.215 26.269 1.00 63.66 71 THR A CA 1
ATOM 569 C C . THR A 1 71 ? 3.580 7.905 27.003 1.00 63.66 71 THR A C 1
ATOM 571 O O . THR A 1 71 ? 2.533 7.300 26.773 1.00 63.66 71 THR A O 1
ATOM 574 N N . ASP A 1 72 ? 4.419 7.507 27.964 1.00 55.81 72 ASP A N 1
ATOM 575 C CA . ASP A 1 72 ? 4.220 6.285 28.770 1.00 55.81 72 ASP A CA 1
ATOM 576 C C . ASP A 1 72 ? 2.827 6.201 29.423 1.00 55.81 72 ASP A C 1
ATOM 578 O O . ASP A 1 72 ? 2.257 5.125 29.615 1.00 55.81 72 ASP A O 1
ATOM 582 N N . LEU A 1 73 ? 2.253 7.355 29.777 1.00 60.09 73 LEU A N 1
ATOM 583 C CA . LEU A 1 73 ? 0.929 7.454 30.391 1.00 60.09 73 LEU A CA 1
ATOM 584 C C . LEU A 1 73 ? -0.211 7.321 29.366 1.00 60.09 73 LEU A C 1
ATOM 586 O O . LEU A 1 73 ? -1.319 6.914 29.718 1.00 60.09 73 LEU A O 1
ATOM 590 N N . GLU A 1 74 ? 0.040 7.670 28.106 1.00 62.12 74 GLU A N 1
ATOM 591 C CA . GLU A 1 74 ? -0.888 7.464 26.993 1.00 62.12 74 GLU A CA 1
ATOM 592 C C . GLU A 1 74 ? -0.836 6.026 26.473 1.00 62.12 74 GLU A C 1
ATOM 594 O O . GLU A 1 74 ? -1.893 5.460 26.202 1.00 62.12 74 GLU A O 1
ATOM 599 N N . ASP A 1 75 ? 0.353 5.423 26.423 1.00 58.31 75 ASP A N 1
ATOM 600 C CA . ASP A 1 75 ? 0.555 4.022 26.045 1.00 58.31 75 ASP A CA 1
ATOM 601 C C . ASP A 1 75 ? -0.107 3.064 27.050 1.00 58.31 75 ASP A C 1
ATOM 603 O O . ASP A 1 75 ? -0.898 2.201 26.671 1.00 58.31 75 ASP A O 1
ATOM 607 N N . LYS A 1 76 ? 0.058 3.306 28.360 1.00 62.16 76 LYS A N 1
ATOM 608 C CA . LYS A 1 76 ? -0.671 2.553 29.402 1.00 62.16 76 LYS A CA 1
ATOM 609 C C . LYS A 1 76 ? -2.192 2.657 29.265 1.00 62.16 76 LYS A C 1
ATOM 611 O O . LYS A 1 76 ? -2.892 1.662 29.414 1.00 62.16 76 LYS A O 1
ATOM 616 N N . LYS A 1 77 ? -2.718 3.839 28.933 1.00 64.12 77 LYS A N 1
ATOM 617 C CA . LYS A 1 77 ? -4.162 4.024 28.697 1.00 64.12 77 LYS A CA 1
ATOM 618 C C . LYS A 1 77 ? -4.644 3.303 27.431 1.00 64.12 77 LYS A C 1
ATOM 620 O O . LYS A 1 77 ? -5.779 2.832 27.403 1.00 64.12 77 LYS A O 1
ATOM 625 N N . LEU A 1 78 ? -3.797 3.183 26.407 1.00 65.00 78 LEU A N 1
ATOM 626 C CA . LEU A 1 78 ? -4.045 2.347 25.227 1.00 65.00 78 LEU A CA 1
ATOM 627 C C . LEU A 1 78 ? -3.982 0.847 25.538 1.00 65.00 78 LEU A C 1
ATOM 629 O O . LEU A 1 78 ? -4.753 0.082 24.963 1.00 65.00 78 LEU A O 1
ATOM 633 N N . ALA A 1 79 ? -3.146 0.425 26.485 1.00 62.16 79 ALA A N 1
ATOM 634 C CA . ALA A 1 79 ? -3.096 -0.958 26.957 1.00 62.16 79 ALA A CA 1
ATOM 635 C C . ALA A 1 79 ? -4.352 -1.379 27.752 1.00 62.16 79 ALA A C 1
ATOM 637 O O . ALA A 1 79 ? -4.687 -2.564 27.788 1.00 62.16 79 ALA A O 1
ATOM 638 N N . ASP A 1 80 ? -5.078 -0.423 28.343 1.00 67.00 80 ASP A N 1
ATOM 639 C CA . ASP A 1 80 ? -6.337 -0.659 29.069 1.00 67.00 80 ASP A CA 1
ATOM 640 C C . ASP A 1 80 ? -7.592 -0.584 28.175 1.00 67.00 80 ASP A C 1
ATOM 642 O O . ASP A 1 80 ? -8.674 -1.050 28.551 1.00 67.00 80 ASP A O 1
ATOM 646 N N . LEU A 1 81 ? -7.464 -0.044 26.961 1.00 66.62 81 LEU A N 1
ATOM 647 C CA . LEU A 1 81 ? -8.542 0.056 25.971 1.00 66.62 81 LEU A CA 1
ATOM 648 C C . LEU A 1 81 ? -9.187 -1.290 25.574 1.00 66.62 81 LEU A C 1
ATOM 650 O O . LEU A 1 81 ? -10.410 -1.317 25.463 1.00 66.62 81 LEU A O 1
ATOM 654 N N . PRO A 1 82 ? -8.467 -2.424 25.444 1.00 60.66 82 PRO A N 1
ATOM 655 C CA . PRO A 1 82 ? -9.090 -3.729 25.203 1.00 60.66 82 PRO A CA 1
ATOM 656 C C . PRO A 1 82 ? -10.089 -4.135 26.294 1.00 60.66 82 PRO A C 1
ATOM 658 O O . PRO A 1 82 ? -11.069 -4.814 26.006 1.00 60.66 82 PRO A O 1
ATOM 661 N N . LYS A 1 83 ? -9.839 -3.724 27.546 1.00 66.19 83 LYS A N 1
ATOM 662 C CA . LYS A 1 83 ? -10.670 -4.064 28.713 1.00 66.19 83 LYS A CA 1
ATOM 663 C C . LYS A 1 83 ? -11.847 -3.110 28.896 1.00 66.19 83 LYS A C 1
ATOM 665 O O . LYS A 1 83 ? -12.841 -3.487 29.502 1.00 66.19 83 LYS A O 1
ATOM 670 N N . THR A 1 84 ? -11.715 -1.878 28.413 1.00 71.00 84 THR A N 1
ATOM 671 C CA . THR A 1 84 ? -12.689 -0.800 28.643 1.00 71.00 84 THR A CA 1
ATOM 672 C C . THR A 1 84 ? -13.560 -0.521 27.422 1.00 71.00 84 THR A C 1
ATOM 674 O O . THR A 1 84 ? -14.733 -0.197 27.575 1.00 71.00 84 THR A O 1
ATOM 677 N N . ASN A 1 85 ? -13.028 -0.672 26.205 1.00 76.88 85 ASN A N 1
ATOM 678 C CA . ASN A 1 85 ? -13.798 -0.584 24.969 1.00 76.88 85 ASN A CA 1
ATOM 679 C C . ASN A 1 85 ? -13.129 -1.352 23.809 1.00 76.88 85 ASN A C 1
ATOM 681 O O . ASN A 1 85 ? -12.296 -0.828 23.060 1.00 76.88 85 ASN A O 1
ATOM 685 N N . GLU A 1 86 ? -13.554 -2.603 23.617 1.00 76.25 86 GLU A N 1
ATOM 686 C CA . GLU A 1 86 ? -13.018 -3.500 22.586 1.00 76.25 86 GLU A CA 1
ATOM 687 C C . GLU A 1 86 ? -13.217 -2.955 21.157 1.00 76.25 86 GLU A C 1
ATOM 689 O O . GLU A 1 86 ? -12.379 -3.170 20.277 1.00 76.25 86 GLU A O 1
ATOM 694 N N . ARG A 1 87 ? -14.309 -2.221 20.901 1.00 81.81 87 ARG A N 1
ATOM 695 C CA . ARG A 1 87 ? -14.627 -1.690 19.564 1.00 81.81 87 ARG A CA 1
ATOM 696 C C . ARG A 1 87 ? -13.668 -0.576 19.161 1.00 81.81 87 ARG A C 1
ATOM 698 O O . ARG A 1 87 ? -13.154 -0.607 18.041 1.00 81.81 87 ARG A O 1
ATOM 705 N N . ILE A 1 88 ? -13.375 0.355 20.070 1.00 81.50 88 ILE A N 1
ATOM 706 C CA . ILE A 1 88 ? -12.367 1.404 19.855 1.00 81.50 88 ILE A CA 1
ATOM 707 C C . ILE A 1 88 ? -10.990 0.775 19.660 1.00 81.50 88 ILE A C 1
ATOM 709 O O . ILE A 1 88 ? -10.285 1.143 18.721 1.00 81.50 88 ILE A O 1
ATOM 713 N N . TYR A 1 89 ? -10.621 -0.194 20.501 1.00 75.31 89 TYR A N 1
ATOM 714 C CA . TYR A 1 89 ? -9.329 -0.867 20.391 1.00 75.31 89 TYR A CA 1
ATOM 715 C C . TYR A 1 89 ? -9.165 -1.594 19.048 1.00 75.31 89 TYR A C 1
ATOM 717 O O . TYR A 1 89 ? -8.143 -1.459 18.378 1.00 75.31 89 TYR A O 1
ATOM 725 N N . ARG A 1 90 ? -10.206 -2.293 18.581 1.00 73.75 90 ARG A N 1
ATOM 726 C CA . ARG A 1 90 ? -10.218 -2.921 17.253 1.00 73.75 90 ARG A CA 1
ATOM 727 C C . ARG A 1 90 ? -10.051 -1.895 16.127 1.00 73.75 90 ARG A C 1
ATOM 729 O O . ARG A 1 90 ? -9.323 -2.161 15.175 1.00 73.75 90 ARG A O 1
ATOM 736 N N . GLY A 1 91 ? -10.692 -0.730 16.238 1.00 74.56 91 GLY A N 1
ATOM 737 C CA . GLY A 1 91 ? -10.503 0.377 15.296 1.00 74.56 91 GLY A CA 1
ATOM 738 C C . GLY A 1 91 ? -9.062 0.897 15.286 1.00 74.56 91 GLY A C 1
ATOM 739 O O . GLY A 1 91 ? -8.470 1.060 14.223 1.00 74.56 91 GLY A O 1
ATOM 740 N N . TYR A 1 92 ? -8.465 1.068 16.466 1.00 75.06 92 TYR A N 1
ATOM 741 C CA . TYR A 1 92 ? -7.060 1.451 16.607 1.00 75.06 92 TYR A CA 1
ATOM 742 C C . TYR A 1 92 ? -6.116 0.455 15.920 1.00 75.06 92 TYR A C 1
ATOM 744 O O . TYR A 1 92 ? -5.279 0.868 15.119 1.00 75.06 92 TYR A O 1
ATOM 752 N N . LEU A 1 93 ? -6.285 -0.852 16.152 1.00 68.19 93 LEU A N 1
ATOM 753 C CA . LEU A 1 93 ? -5.432 -1.858 15.517 1.00 68.19 93 LEU A CA 1
ATOM 754 C C . LEU A 1 93 ? -5.591 -1.884 13.990 1.00 68.19 93 LEU A C 1
ATOM 756 O O . LEU A 1 93 ? -4.598 -2.018 13.275 1.00 68.19 93 LEU A O 1
ATOM 760 N N . LEU A 1 94 ? -6.816 -1.722 13.474 1.00 72.38 94 LEU A N 1
ATOM 761 C CA . LEU A 1 94 ? -7.057 -1.625 12.030 1.00 72.38 94 LEU A CA 1
ATOM 762 C C . LEU A 1 94 ? -6.346 -0.415 11.417 1.00 72.38 94 LEU A C 1
ATOM 764 O O . LEU A 1 94 ? -5.791 -0.531 10.325 1.00 72.38 94 LEU A O 1
ATOM 768 N N . LYS A 1 95 ? -6.336 0.728 12.108 1.00 82.75 95 LYS A N 1
ATOM 769 C CA . LYS A 1 95 ? -5.597 1.920 11.683 1.00 82.75 95 LYS A CA 1
ATOM 770 C C . LYS A 1 95 ? -4.090 1.665 11.670 1.00 82.75 95 LYS A C 1
ATOM 772 O O . LYS A 1 95 ? -3.466 1.865 10.634 1.00 82.75 95 LYS A O 1
ATOM 777 N N . GLU A 1 96 ? -3.519 1.207 12.782 1.00 74.38 96 GLU A N 1
ATOM 778 C CA . GLU A 1 96 ? -2.074 0.954 12.900 1.00 74.38 96 GLU A CA 1
ATOM 779 C C . GLU A 1 96 ? -1.585 -0.073 11.877 1.00 74.38 96 GLU A C 1
ATOM 781 O O . GLU A 1 96 ? -0.584 0.142 11.200 1.00 74.38 96 GLU A O 1
ATOM 786 N N . THR A 1 97 ? -2.350 -1.148 11.678 1.00 59.88 97 THR A N 1
ATOM 787 C CA . THR A 1 97 ? -2.026 -2.166 10.671 1.00 59.88 97 THR A CA 1
ATOM 788 C C . THR A 1 97 ? -2.027 -1.575 9.263 1.00 59.88 97 THR A C 1
ATOM 790 O O . THR A 1 97 ? -1.123 -1.865 8.487 1.00 59.88 97 THR A O 1
ATOM 793 N N . LEU A 1 98 ? -2.990 -0.707 8.926 1.00 74.50 98 LEU A N 1
ATOM 794 C CA . LEU A 1 98 ? -3.006 -0.043 7.620 1.00 74.50 98 LEU A CA 1
ATOM 795 C C . LEU A 1 98 ? -1.820 0.914 7.445 1.00 74.50 98 LEU A C 1
ATOM 797 O O . LEU A 1 98 ? -1.230 0.954 6.372 1.00 74.50 98 LEU A O 1
ATOM 801 N N . VAL A 1 99 ? -1.449 1.665 8.484 1.00 70.12 99 VAL A N 1
ATOM 802 C CA . VAL A 1 99 ? -0.278 2.557 8.443 1.00 70.12 99 VAL A CA 1
ATOM 803 C C . VAL A 1 99 ? 1.003 1.756 8.221 1.00 70.12 99 VAL A C 1
ATOM 805 O O . VAL A 1 99 ? 1.761 2.085 7.313 1.00 70.12 99 VAL A O 1
ATOM 808 N N . ALA A 1 100 ? 1.193 0.656 8.952 1.00 58.62 100 ALA A N 1
ATOM 809 C CA . ALA A 1 100 ? 2.346 -0.224 8.780 1.00 58.62 100 ALA A CA 1
ATOM 810 C C . ALA A 1 100 ? 2.422 -0.820 7.362 1.00 58.62 100 ALA A C 1
ATOM 812 O O . ALA A 1 100 ? 3.503 -0.929 6.788 1.00 58.62 100 ALA A O 1
ATOM 813 N N . ILE A 1 101 ? 1.274 -1.155 6.761 1.00 64.75 101 ILE A N 1
ATOM 814 C CA . ILE A 1 101 ? 1.197 -1.604 5.362 1.00 64.75 101 ILE A CA 1
ATOM 815 C C . ILE A 1 101 ? 1.666 -0.505 4.404 1.00 64.75 101 ILE A C 1
ATOM 817 O O . ILE A 1 101 ? 2.425 -0.783 3.481 1.00 64.75 101 ILE A O 1
ATOM 821 N N . LEU A 1 102 ? 1.242 0.741 4.625 1.00 65.38 102 LEU A N 1
ATOM 822 C CA . LEU A 1 102 ? 1.625 1.886 3.794 1.00 65.38 102 LEU A CA 1
ATOM 823 C C . LEU A 1 102 ? 3.090 2.316 3.976 1.00 65.38 102 LEU A C 1
ATOM 825 O O . LEU A 1 102 ? 3.635 3.014 3.122 1.00 65.38 102 LEU A O 1
ATOM 829 N N . GLU A 1 103 ? 3.713 1.948 5.093 1.00 61.84 103 GLU A N 1
ATOM 830 C CA . GLU A 1 103 ? 5.134 2.175 5.383 1.00 61.84 103 GLU A CA 1
ATOM 831 C C . GLU A 1 103 ? 6.024 1.009 4.933 1.00 61.84 103 GLU A C 1
ATOM 833 O O . GLU A 1 103 ? 7.251 1.122 4.951 1.00 61.84 103 GLU A O 1
ATOM 838 N N . CYS A 1 104 ? 5.426 -0.100 4.490 1.00 49.88 104 CYS A N 1
ATOM 839 C CA . CYS A 1 104 ? 6.157 -1.259 4.010 1.00 49.88 104 CYS A CA 1
ATOM 840 C C . CYS A 1 104 ? 6.925 -0.920 2.721 1.00 49.88 104 CYS A C 1
ATOM 842 O O . CYS A 1 104 ? 6.350 -0.508 1.715 1.00 49.88 104 CYS A O 1
ATOM 844 N N . SER A 1 105 ? 8.243 -1.132 2.738 1.00 44.53 105 SER A N 1
ATOM 845 C CA . SER A 1 105 ? 9.129 -0.884 1.592 1.00 44.53 105 SER A CA 1
ATOM 846 C C . SER A 1 105 ? 8.972 -1.914 0.468 1.00 44.53 105 SER A C 1
ATOM 848 O O . SER A 1 105 ? 9.334 -1.643 -0.678 1.00 44.53 105 SER A O 1
ATOM 850 N N . SER A 1 106 ? 8.427 -3.092 0.785 1.00 46.41 106 SER A N 1
ATOM 851 C CA . SER A 1 106 ? 8.155 -4.159 -0.174 1.00 46.41 106 SER A CA 1
ATOM 852 C C . SER A 1 106 ? 6.709 -4.091 -0.643 1.00 46.41 106 SER A C 1
ATOM 854 O O . SER A 1 106 ? 5.785 -4.397 0.108 1.00 46.41 106 SER A O 1
ATOM 856 N N . ILE A 1 107 ? 6.515 -3.747 -1.916 1.00 52.16 107 ILE A N 1
ATOM 857 C CA . ILE A 1 107 ? 5.179 -3.641 -2.511 1.00 52.16 107 ILE A CA 1
ATOM 858 C C . ILE A 1 107 ? 4.433 -4.981 -2.498 1.00 52.16 107 ILE A C 1
ATOM 860 O O . ILE A 1 107 ? 3.237 -5.002 -2.249 1.00 52.16 107 ILE A O 1
ATOM 864 N N . VAL A 1 108 ? 5.141 -6.104 -2.666 1.00 45.81 108 VAL A N 1
ATOM 865 C CA . VAL A 1 108 ? 4.553 -7.455 -2.649 1.00 45.81 108 VAL A CA 1
ATOM 866 C C . VAL A 1 108 ? 4.016 -7.798 -1.259 1.00 45.81 108 VAL A C 1
ATOM 868 O O . VAL A 1 108 ? 2.893 -8.279 -1.118 1.00 45.81 108 VAL A O 1
ATOM 871 N N . ILE A 1 109 ? 4.800 -7.512 -0.213 1.00 45.59 109 ILE A N 1
ATOM 872 C CA . ILE A 1 109 ? 4.371 -7.734 1.174 1.00 45.59 109 ILE A CA 1
ATOM 873 C C . ILE A 1 109 ? 3.231 -6.777 1.522 1.00 45.59 109 ILE A C 1
ATOM 875 O O . ILE A 1 109 ? 2.253 -7.201 2.135 1.00 45.59 109 ILE A O 1
ATOM 879 N N . ALA A 1 110 ? 3.325 -5.513 1.101 1.00 58.19 110 ALA A N 1
ATOM 880 C CA . ALA A 1 110 ? 2.275 -4.524 1.298 1.00 58.19 110 ALA A CA 1
ATOM 881 C C . ALA A 1 110 ? 0.964 -4.953 0.627 1.00 58.19 110 ALA A C 1
ATOM 883 O O . ALA A 1 110 ? -0.091 -4.851 1.243 1.00 58.19 110 ALA A O 1
ATOM 884 N N . GLU A 1 111 ? 1.009 -5.475 -0.602 1.00 62.75 111 GLU A N 1
ATOM 885 C CA . GLU A 1 111 ? -0.180 -5.945 -1.310 1.00 62.75 111 GLU A CA 1
ATOM 886 C C . GLU A 1 111 ? -0.841 -7.128 -0.612 1.00 62.75 111 GLU A C 1
ATOM 888 O O . GLU A 1 111 ? -2.050 -7.081 -0.380 1.00 62.75 111 GLU A O 1
ATOM 893 N N . TRP A 1 112 ? -0.059 -8.137 -0.224 1.00 55.22 112 TRP A N 1
ATOM 894 C CA . TRP A 1 112 ? -0.572 -9.299 0.499 1.00 55.22 112 TRP A CA 1
ATOM 895 C C . TRP A 1 112 ? -1.164 -8.910 1.860 1.00 55.22 112 TRP A C 1
ATOM 897 O O . TRP A 1 112 ? -2.279 -9.304 2.205 1.00 55.22 112 TRP A O 1
ATOM 907 N N . LYS A 1 113 ? -0.457 -8.068 2.620 1.00 53.62 113 LYS A N 1
ATOM 908 C CA . LYS A 1 113 ? -0.942 -7.561 3.909 1.00 53.62 113 LYS A CA 1
ATOM 909 C C . LYS A 1 113 ? -2.175 -6.677 3.753 1.00 53.62 113 LYS A C 1
ATOM 911 O O . LYS A 1 113 ? -3.034 -6.681 4.633 1.00 53.62 113 LYS A O 1
ATOM 916 N N . LEU A 1 114 ? -2.301 -5.954 2.641 1.00 78.12 114 LEU A N 1
ATOM 917 C CA . LEU A 1 114 ? -3.487 -5.157 2.343 1.00 78.12 114 LEU A CA 1
ATOM 918 C C . LEU A 1 114 ? -4.707 -6.033 2.029 1.00 78.12 114 LEU A C 1
ATOM 920 O O . LEU A 1 114 ? -5.817 -5.646 2.390 1.00 78.12 114 LEU A O 1
ATOM 924 N N . ASP A 1 115 ? -4.521 -7.218 1.443 1.00 75.75 115 ASP A N 1
ATOM 925 C CA . ASP A 1 115 ? -5.604 -8.193 1.251 1.00 75.75 115 ASP A CA 1
ATOM 926 C C . ASP A 1 115 ? -6.065 -8.799 2.590 1.00 75.75 115 ASP A C 1
ATOM 928 O O . ASP A 1 115 ? -7.268 -8.870 2.863 1.00 75.75 115 ASP A O 1
ATOM 932 N N . GLU A 1 116 ? -5.126 -9.167 3.472 1.00 64.12 116 GLU A N 1
ATOM 933 C CA . GLU A 1 116 ? -5.444 -9.610 4.840 1.00 64.12 116 GLU A CA 1
ATOM 934 C C . GLU A 1 116 ? -6.192 -8.519 5.619 1.00 64.12 116 GLU A C 1
ATOM 936 O O . GLU A 1 116 ? -7.215 -8.780 6.267 1.00 64.12 116 GLU A O 1
ATOM 941 N N . TRP A 1 117 ? -5.706 -7.280 5.520 1.00 83.50 117 TRP A N 1
ATOM 942 C CA . TRP A 1 117 ? -6.311 -6.123 6.161 1.00 83.50 117 TRP A CA 1
ATOM 943 C C . TRP A 1 117 ? -7.716 -5.832 5.624 1.00 83.50 117 TRP A C 1
ATOM 945 O O . TRP A 1 117 ? -8.628 -5.624 6.421 1.00 83.50 117 TRP A O 1
ATOM 955 N N . ASP A 1 118 ? -7.936 -5.875 4.306 1.00 82.50 118 ASP A N 1
ATOM 956 C CA . ASP A 1 118 ? -9.255 -5.664 3.693 1.00 82.50 118 ASP A CA 1
ATOM 957 C C . ASP A 1 118 ? -10.270 -6.709 4.177 1.00 82.50 118 ASP A C 1
ATOM 959 O O . ASP A 1 118 ? -11.409 -6.376 4.538 1.00 82.50 118 ASP A O 1
ATOM 963 N N . ALA A 1 119 ? -9.845 -7.971 4.256 1.00 69.81 119 ALA A N 1
ATOM 964 C CA . ALA A 1 119 ? -10.668 -9.062 4.756 1.00 69.81 119 ALA A CA 1
ATOM 965 C C . ALA A 1 119 ? -10.999 -8.895 6.251 1.00 69.81 119 ALA A C 1
ATOM 967 O O . ALA A 1 119 ? -12.120 -9.188 6.686 1.00 69.81 119 ALA A O 1
ATOM 968 N N . TRP A 1 120 ? -10.051 -8.411 7.057 1.00 71.31 120 TRP A N 1
ATOM 969 C CA . TRP A 1 120 ? -10.278 -8.113 8.470 1.00 71.31 120 TRP A CA 1
ATOM 970 C C . TRP A 1 120 ? -11.199 -6.903 8.667 1.00 71.31 120 TRP A C 1
ATOM 972 O O . TRP A 1 120 ? -12.217 -7.013 9.357 1.00 71.31 120 TRP A O 1
ATOM 982 N N . ALA A 1 121 ? -10.915 -5.785 7.999 1.00 74.50 121 ALA A N 1
ATOM 983 C CA . ALA A 1 121 ? -11.706 -4.560 8.047 1.00 74.50 121 ALA A CA 1
ATOM 984 C C . ALA A 1 121 ? -13.161 -4.809 7.620 1.00 74.50 121 ALA A C 1
ATOM 986 O O . ALA A 1 121 ? -14.090 -4.380 8.310 1.00 74.50 121 ALA A O 1
ATOM 987 N N . SER A 1 122 ? -13.37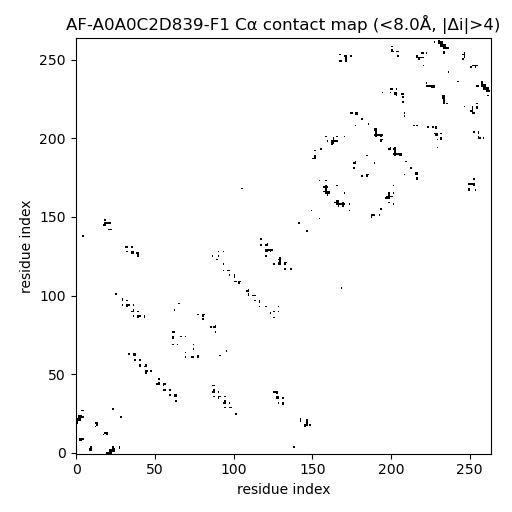3 -5.591 6.556 1.00 79.19 122 SER A N 1
ATOM 988 C CA . SER A 1 122 ? -14.705 -5.967 6.061 1.00 79.19 122 SER A CA 1
ATOM 989 C C . SER A 1 122 ? -15.526 -6.779 7.072 1.00 79.19 122 SER A C 1
ATOM 991 O O . SER A 1 122 ? -16.752 -6.677 7.086 1.00 79.19 122 SER A O 1
ATOM 993 N N . ARG A 1 123 ? -14.873 -7.571 7.933 1.00 78.88 123 ARG A N 1
ATOM 994 C CA . ARG A 1 123 ? -15.519 -8.428 8.949 1.00 78.88 123 ARG A CA 1
ATOM 995 C C . ARG A 1 123 ? -15.487 -7.839 10.362 1.00 78.88 123 ARG A C 1
ATOM 997 O O . ARG A 1 123 ? -16.022 -8.439 11.289 1.00 78.88 123 ARG A O 1
ATOM 1004 N N . SER A 1 124 ? -14.911 -6.649 10.532 1.00 73.69 124 SER A N 1
ATOM 1005 C CA . SER A 1 124 ? -14.683 -6.006 11.834 1.00 73.69 124 SER A CA 1
ATOM 1006 C C . SER A 1 124 ? -15.957 -5.621 12.597 1.00 73.69 124 SER A C 1
ATOM 1008 O O . SER A 1 124 ? -15.889 -5.366 13.802 1.00 73.69 124 SER A O 1
ATOM 1010 N N . ARG A 1 125 ? -17.110 -5.558 11.907 1.00 85.19 125 ARG A N 1
ATOM 1011 C CA . ARG A 1 125 ? -18.385 -4.984 12.394 1.00 85.19 125 ARG A CA 1
ATOM 1012 C C . ARG A 1 125 ? -18.273 -3.509 12.816 1.00 85.19 125 ARG A C 1
ATOM 1014 O O . ARG A 1 125 ? -19.127 -2.992 13.535 1.00 85.19 125 ARG A O 1
ATOM 1021 N N . LEU A 1 126 ? -17.225 -2.823 12.361 1.00 83.81 126 LEU A N 1
ATOM 1022 C CA . LEU A 1 126 ? -17.036 -1.389 12.529 1.00 83.81 126 LEU A CA 1
ATOM 1023 C C . LEU A 1 126 ? -17.409 -0.712 11.213 1.00 83.81 126 LEU A C 1
ATOM 1025 O O . LEU A 1 126 ? -16.612 -0.682 10.277 1.00 83.81 126 LEU A O 1
ATOM 1029 N N . THR A 1 127 ? -18.632 -0.184 11.131 1.00 92.81 127 THR A N 1
ATOM 1030 C CA . THR A 1 127 ? -19.160 0.478 9.926 1.00 92.81 127 THR A CA 1
ATOM 1031 C C . THR A 1 127 ? -18.172 1.464 9.282 1.00 92.81 127 THR A C 1
ATOM 1033 O O . THR A 1 127 ? -18.036 1.408 8.056 1.00 92.81 127 THR A O 1
ATOM 1036 N N . PRO A 1 128 ? -17.426 2.298 10.039 1.00 91.81 128 PRO A N 1
ATOM 1037 C CA . PRO A 1 128 ? -16.432 3.202 9.453 1.00 91.81 128 PRO A CA 1
ATOM 1038 C C . PRO A 1 128 ? -15.302 2.466 8.713 1.00 91.81 128 PRO A C 1
ATOM 1040 O O . PRO A 1 128 ? -14.965 2.815 7.583 1.00 91.81 128 PRO A O 1
ATOM 1043 N N . PHE A 1 129 ? -14.776 1.376 9.281 1.00 85.06 129 PHE A N 1
ATOM 1044 C CA . PHE A 1 129 ? -13.718 0.574 8.653 1.00 85.06 129 PHE A CA 1
ATOM 1045 C C . PHE A 1 129 ? -14.221 -0.296 7.500 1.00 85.06 129 PHE A C 1
ATOM 1047 O O . PHE A 1 129 ? -13.505 -0.479 6.520 1.00 85.06 129 PHE A O 1
ATOM 1054 N N . VAL A 1 130 ? -15.467 -0.776 7.552 1.00 89.31 130 VAL A N 1
ATOM 1055 C CA . VAL A 1 130 ? -16.097 -1.461 6.408 1.00 89.31 130 VAL A CA 1
ATOM 1056 C C . VAL A 1 130 ? -16.236 -0.503 5.220 1.00 89.31 130 VAL A C 1
ATOM 1058 O O . VAL A 1 130 ? -15.995 -0.891 4.075 1.00 89.31 130 VAL A O 1
ATOM 1061 N N . LYS A 1 131 ? -16.618 0.758 5.469 1.00 86.94 131 LYS A N 1
ATOM 1062 C CA . LYS A 1 131 ? -16.660 1.800 4.432 1.00 86.94 131 LYS A CA 1
ATOM 1063 C C . LYS A 1 131 ? -15.259 2.096 3.897 1.00 86.94 131 LYS A C 1
ATOM 1065 O O . LYS A 1 131 ? -15.090 2.107 2.683 1.00 86.94 131 LYS A O 1
ATOM 1070 N N . LEU A 1 132 ? -14.269 2.262 4.776 1.00 85.12 132 LEU A N 1
ATOM 1071 C CA . LEU A 1 132 ? -12.879 2.498 4.380 1.00 85.12 132 LEU A CA 1
ATOM 1072 C C . LEU A 1 132 ? -12.328 1.369 3.497 1.00 85.12 132 LEU A C 1
ATOM 1074 O O . LEU A 1 132 ? -11.765 1.645 2.442 1.00 85.12 132 LEU A O 1
ATOM 1078 N N . ALA A 1 133 ? -12.561 0.110 3.870 1.00 83.88 133 ALA A N 1
ATOM 1079 C CA . ALA A 1 133 ? -12.175 -1.055 3.076 1.00 83.88 133 ALA A CA 1
ATOM 1080 C C . ALA A 1 133 ? -12.813 -1.030 1.677 1.00 83.88 133 ALA A C 1
ATOM 1082 O O . ALA A 1 133 ? -12.126 -1.179 0.670 1.00 83.88 133 ALA A O 1
ATOM 1083 N N . LYS A 1 134 ? -14.117 -0.728 1.583 1.00 82.50 134 LYS A N 1
ATOM 1084 C CA . LYS A 1 134 ? -14.806 -0.557 0.290 1.00 82.50 134 LYS A CA 1
ATOM 1085 C C . LYS A 1 134 ? -14.219 0.583 -0.541 1.00 82.50 134 LYS A C 1
ATOM 1087 O O . LYS A 1 134 ? -14.083 0.423 -1.752 1.00 82.50 134 LYS A O 1
ATOM 1092 N N . THR A 1 135 ? -13.887 1.709 0.087 1.00 70.12 135 THR A N 1
ATOM 1093 C CA . THR A 1 135 ? -13.235 2.854 -0.559 1.00 70.12 135 THR A CA 1
ATOM 1094 C C . THR A 1 135 ? -11.885 2.430 -1.132 1.00 70.12 135 THR A C 1
ATOM 1096 O O . THR A 1 135 ? -11.686 2.526 -2.340 1.00 70.12 135 THR A O 1
ATOM 1099 N N . ILE A 1 136 ? -11.009 1.837 -0.317 1.00 76.00 136 ILE A N 1
ATOM 1100 C CA . ILE A 1 136 ? -9.695 1.339 -0.751 1.00 76.00 136 ILE A CA 1
ATOM 1101 C C . ILE A 1 136 ? -9.838 0.292 -1.861 1.00 76.00 136 ILE A C 1
ATOM 1103 O O . ILE A 1 136 ? -9.136 0.376 -2.864 1.00 76.00 136 ILE A O 1
ATOM 1107 N N . ARG A 1 137 ? -10.782 -0.651 -1.756 1.00 76.00 137 ARG A N 1
ATOM 1108 C CA . ARG A 1 137 ? -11.029 -1.671 -2.788 1.00 76.00 137 ARG A CA 1
ATOM 1109 C C . ARG A 1 137 ? -11.515 -1.066 -4.100 1.00 76.00 137 ARG A C 1
ATOM 1111 O O . ARG A 1 137 ? -11.037 -1.460 -5.159 1.00 76.00 137 ARG A O 1
ATOM 1118 N N . ARG A 1 138 ? -12.433 -0.095 -4.048 1.00 60.50 138 ARG A N 1
ATOM 1119 C CA . ARG A 1 138 ? -12.898 0.643 -5.232 1.00 60.50 138 ARG A CA 1
ATOM 1120 C C . ARG A 1 138 ? -11.734 1.369 -5.891 1.00 60.50 138 ARG A C 1
ATOM 1122 O O . ARG A 1 138 ? -11.586 1.290 -7.098 1.00 60.50 138 ARG A O 1
ATOM 1129 N N . HIS A 1 139 ? -10.890 2.024 -5.110 1.00 55.28 139 HIS A N 1
ATOM 1130 C CA . HIS A 1 139 ? -9.727 2.741 -5.617 1.00 55.28 139 HIS A CA 1
ATOM 1131 C C . HIS A 1 139 ? -8.629 1.809 -6.149 1.00 55.28 139 HIS A C 1
ATOM 1133 O O . HIS A 1 139 ? -8.050 2.112 -7.186 1.00 55.28 139 HIS A O 1
ATOM 1139 N N . ARG A 1 140 ? -8.416 0.636 -5.539 1.00 61.59 140 ARG A N 1
ATOM 1140 C CA . ARG A 1 140 ? -7.573 -0.445 -6.082 1.00 61.59 140 ARG A CA 1
ATOM 1141 C C . ARG A 1 140 ? -8.118 -0.980 -7.401 1.00 61.59 140 ARG A C 1
ATOM 1143 O O . ARG A 1 140 ? -7.361 -1.164 -8.342 1.00 61.59 140 ARG A O 1
ATOM 1150 N N . PHE A 1 141 ? -9.426 -1.204 -7.480 1.00 41.72 141 PHE A N 1
ATOM 1151 C CA . PHE A 1 141 ? -10.091 -1.610 -8.713 1.00 41.72 141 PHE A CA 1
ATOM 1152 C C . PHE A 1 141 ? -9.953 -0.528 -9.788 1.00 41.72 141 PHE A C 1
ATOM 1154 O O . PHE A 1 141 ? -9.625 -0.849 -10.917 1.00 41.72 141 PHE A O 1
ATOM 1161 N N . LEU A 1 142 ? -10.128 0.753 -9.459 1.00 30.11 142 LEU A N 1
ATOM 1162 C CA . LEU A 1 142 ? -9.938 1.847 -10.414 1.00 30.11 142 LEU A CA 1
ATOM 1163 C C . LEU A 1 142 ? -8.475 1.962 -10.868 1.00 30.11 142 LEU A C 1
ATOM 1165 O O . LEU A 1 142 ? -8.237 2.093 -12.058 1.00 30.11 142 LEU A O 1
ATOM 1169 N N . ALA A 1 143 ? -7.501 1.824 -9.966 1.00 42.34 143 ALA A N 1
ATOM 1170 C CA . ALA A 1 143 ? -6.083 1.776 -10.327 1.00 42.34 143 ALA A CA 1
ATOM 1171 C C . ALA A 1 143 ? -5.747 0.575 -11.231 1.00 42.34 143 ALA A C 1
ATOM 1173 O O . ALA A 1 143 ? -4.930 0.714 -12.130 1.00 42.34 143 ALA A O 1
ATOM 1174 N N . LYS A 1 144 ? -6.404 -0.577 -11.034 1.00 46.56 144 LYS A N 1
ATOM 1175 C CA . LYS A 1 144 ? -6.239 -1.772 -11.878 1.00 46.56 144 LYS A CA 1
ATOM 1176 C C . LYS A 1 144 ? -6.983 -1.690 -13.220 1.00 46.56 144 LYS A C 1
ATOM 1178 O O . LYS A 1 144 ? -6.467 -2.188 -14.199 1.00 46.56 144 LYS A O 1
ATOM 1183 N N . ASN A 1 145 ? -8.156 -1.051 -13.294 1.00 35.06 145 ASN A N 1
ATOM 1184 C CA . ASN A 1 145 ? -8.978 -1.002 -14.520 1.00 35.06 145 ASN A CA 1
ATOM 1185 C C . ASN A 1 145 ? -8.794 0.268 -15.367 1.00 35.06 145 ASN A C 1
ATOM 1187 O O . ASN A 1 145 ? -9.161 0.273 -16.534 1.00 35.06 145 ASN A O 1
ATOM 1191 N N . PHE A 1 146 ? -8.260 1.348 -14.795 1.00 35.31 146 PHE A N 1
ATOM 1192 C CA . PHE A 1 146 ? -7.862 2.560 -15.528 1.00 35.31 146 PHE A CA 1
ATOM 1193 C C . PHE A 1 146 ? -6.332 2.689 -15.644 1.00 35.31 146 PHE A C 1
ATOM 1195 O O . PHE A 1 146 ? -5.844 3.611 -16.286 1.00 35.31 146 PHE A O 1
ATOM 1202 N N . GLY A 1 147 ? -5.570 1.779 -15.025 1.00 41.19 147 GLY A N 1
ATOM 1203 C CA . GLY A 1 147 ? -4.104 1.728 -15.087 1.00 41.19 147 GLY A CA 1
ATOM 1204 C C . GLY A 1 147 ? -3.535 0.816 -16.178 1.00 41.19 147 GLY A C 1
ATOM 1205 O O . GLY A 1 147 ? -2.316 0.724 -16.293 1.00 41.19 147 GLY A O 1
ATOM 1206 N N . ASP A 1 148 ? -4.384 0.190 -16.998 1.00 41.97 148 ASP A N 1
ATOM 1207 C CA . ASP A 1 148 ? -4.003 -0.751 -18.066 1.00 41.97 148 ASP A CA 1
ATOM 1208 C C . ASP A 1 148 ? -3.415 -0.082 -19.326 1.00 41.97 148 ASP A C 1
ATOM 1210 O O . ASP A 1 148 ? -3.384 -0.668 -20.406 1.00 41.97 148 ASP A O 1
ATOM 1214 N N . GLN A 1 149 ? -2.882 1.134 -19.221 1.00 51.44 149 GLN A N 1
ATOM 1215 C CA . GLN A 1 149 ? -1.995 1.690 -20.245 1.00 51.44 149 GLN A CA 1
ATOM 1216 C C . GLN A 1 149 ? -0.742 2.253 -19.584 1.00 51.44 149 GLN A C 1
ATOM 1218 O O . GLN A 1 149 ? -0.567 3.460 -19.444 1.00 51.44 149 GLN A O 1
ATOM 1223 N N . PHE A 1 150 ? 0.144 1.352 -19.158 1.00 53.12 150 PHE A N 1
ATOM 1224 C CA . PHE A 1 150 ? 1.550 1.702 -19.019 1.00 53.12 150 PHE A CA 1
ATOM 1225 C C . PHE A 1 150 ? 2.199 1.625 -20.406 1.00 53.12 150 PHE A C 1
ATOM 1227 O O . PHE A 1 150 ? 2.031 0.654 -21.145 1.00 53.12 150 PHE A O 1
ATOM 1234 N N . ASP A 1 151 ? 2.910 2.683 -20.769 1.00 64.38 151 ASP A N 1
ATOM 1235 C CA . ASP A 1 151 ? 3.710 2.766 -21.982 1.00 64.38 151 ASP A CA 1
ATOM 1236 C C . ASP A 1 151 ? 5.200 2.608 -21.653 1.00 64.38 151 ASP A C 1
ATOM 1238 O O . ASP A 1 151 ? 5.620 2.540 -20.490 1.00 64.38 151 ASP A O 1
ATOM 1242 N N . ARG A 1 152 ? 6.017 2.532 -22.704 1.00 77.62 152 ARG A N 1
ATOM 1243 C CA . ARG A 1 152 ? 7.474 2.402 -22.607 1.00 77.62 152 ARG A CA 1
ATOM 1244 C C . ARG A 1 152 ? 8.081 3.480 -21.702 1.00 77.62 152 ARG A C 1
ATOM 1246 O O . ARG A 1 152 ? 8.884 3.156 -20.831 1.00 77.62 152 ARG A O 1
ATOM 1253 N N . ASP A 1 153 ? 7.642 4.728 -21.852 1.00 66.50 153 ASP A N 1
ATOM 1254 C CA . ASP A 1 153 ? 8.155 5.881 -21.104 1.00 66.50 153 ASP A CA 1
ATOM 1255 C C . ASP A 1 153 ? 7.823 5.806 -19.608 1.00 66.50 153 ASP A C 1
ATOM 1257 O O . ASP A 1 153 ? 8.601 6.240 -18.752 1.00 66.50 153 ASP A O 1
ATOM 1261 N N . THR A 1 154 ? 6.664 5.247 -19.266 1.00 60.59 154 THR A N 1
ATOM 1262 C CA . THR A 1 154 ? 6.259 5.027 -17.878 1.00 60.59 154 THR A CA 1
ATOM 1263 C C . THR A 1 154 ? 7.126 3.963 -17.214 1.00 60.59 154 THR A C 1
ATOM 1265 O O . THR A 1 154 ? 7.621 4.193 -16.106 1.00 60.59 154 THR A O 1
ATOM 1268 N N . VAL A 1 155 ? 7.371 2.839 -17.895 1.00 63.31 155 VAL A N 1
ATOM 1269 C CA . VAL A 1 155 ? 8.269 1.782 -17.399 1.00 63.31 155 VAL A CA 1
ATOM 1270 C C . VAL A 1 155 ? 9.692 2.317 -17.230 1.00 63.31 155 VAL A C 1
ATOM 1272 O O . VAL A 1 155 ? 10.309 2.150 -16.178 1.00 63.31 155 VAL A O 1
ATOM 1275 N N . ASP A 1 156 ? 10.185 3.041 -18.227 1.00 73.44 156 ASP A N 1
ATOM 1276 C CA . ASP A 1 156 ? 11.505 3.658 -18.233 1.00 73.44 156 ASP A CA 1
ATOM 1277 C C . ASP A 1 156 ? 11.716 4.630 -17.059 1.00 73.44 156 ASP A C 1
ATOM 1279 O O . ASP A 1 156 ? 12.701 4.519 -16.327 1.00 73.44 156 ASP A O 1
ATOM 1283 N N . ARG A 1 157 ? 10.746 5.503 -16.767 1.00 69.56 157 ARG A N 1
ATOM 1284 C CA . ARG A 1 157 ? 10.808 6.436 -15.625 1.00 69.56 157 ARG A CA 1
ATOM 1285 C C . ARG A 1 157 ? 10.832 5.728 -14.266 1.00 69.56 157 ARG A C 1
ATOM 1287 O O . ARG A 1 157 ? 11.492 6.183 -13.325 1.00 69.56 157 ARG A O 1
ATOM 1294 N N . ILE A 1 158 ? 10.091 4.629 -14.140 1.00 57.56 158 ILE A N 1
ATOM 1295 C CA . ILE A 1 158 ? 10.008 3.855 -12.896 1.00 57.56 158 ILE A CA 1
ATOM 1296 C C . ILE A 1 158 ? 11.334 3.138 -12.630 1.00 57.56 158 ILE A C 1
ATOM 1298 O O . ILE A 1 158 ? 11.815 3.149 -11.491 1.00 57.56 158 ILE A O 1
ATOM 1302 N N . VAL A 1 159 ? 11.941 2.573 -13.676 1.00 68.31 159 VAL A N 1
ATOM 1303 C CA . VAL A 1 159 ? 13.101 1.689 -13.557 1.00 68.31 159 VAL A CA 1
ATOM 1304 C C . VAL A 1 159 ? 14.432 2.438 -13.610 1.00 68.31 159 VAL A C 1
ATOM 1306 O O . VAL A 1 159 ? 15.310 2.136 -12.811 1.00 68.31 159 VAL A O 1
ATOM 1309 N N . ARG A 1 160 ? 14.613 3.430 -14.481 1.00 77.69 160 ARG A N 1
ATOM 1310 C CA . ARG A 1 160 ? 15.928 4.034 -14.761 1.00 77.69 160 ARG A CA 1
ATOM 1311 C C . ARG A 1 160 ? 16.388 5.042 -13.706 1.00 77.69 160 ARG A C 1
ATOM 1313 O O . ARG A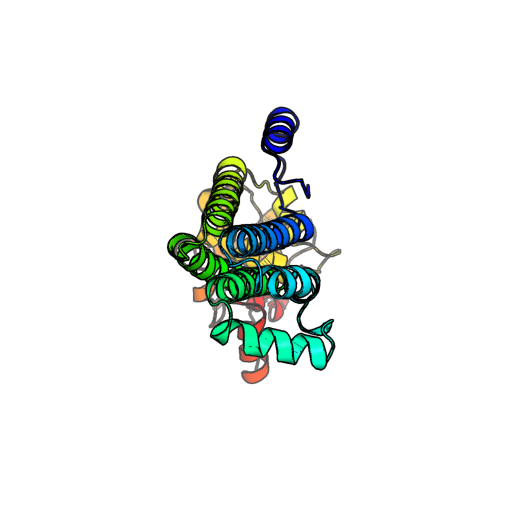 1 160 ? 15.608 5.863 -13.220 1.00 77.69 160 ARG A O 1
ATOM 1320 N N . ARG A 1 161 ? 17.679 5.033 -13.369 1.00 78.25 161 ARG A N 1
ATOM 1321 C CA . ARG A 1 161 ? 18.341 5.990 -12.464 1.00 78.25 161 ARG A CA 1
ATOM 1322 C C . ARG A 1 161 ? 19.709 6.380 -13.036 1.00 78.25 161 ARG A C 1
ATOM 1324 O O . ARG A 1 161 ? 20.675 5.648 -12.892 1.00 78.25 161 ARG A O 1
ATOM 1331 N N . GLY A 1 162 ? 19.813 7.553 -13.658 1.00 71.69 162 GLY A N 1
ATOM 1332 C CA . GLY A 1 162 ? 21.042 7.940 -14.366 1.00 71.69 162 GLY A CA 1
ATOM 1333 C C . GLY A 1 162 ? 21.260 7.107 -15.635 1.00 71.69 162 GLY A C 1
ATOM 1334 O O . GLY A 1 162 ? 20.289 6.615 -16.208 1.00 71.69 162 GLY A O 1
ATOM 1335 N N . THR A 1 163 ? 22.511 6.997 -16.086 1.00 67.62 163 THR A N 1
ATOM 1336 C CA . THR A 1 163 ? 22.854 6.407 -17.394 1.00 67.62 163 THR A CA 1
ATOM 1337 C C . THR A 1 163 ? 22.903 4.873 -17.382 1.00 67.62 163 THR A C 1
ATOM 1339 O O . THR A 1 163 ? 22.456 4.269 -18.344 1.00 67.62 163 THR A O 1
ATOM 1342 N N . ASP A 1 164 ? 23.377 4.255 -16.292 1.00 69.06 164 ASP A N 1
ATOM 1343 C CA . ASP A 1 164 ? 23.465 2.784 -16.114 1.00 69.06 164 ASP A CA 1
ATOM 1344 C C . ASP A 1 164 ? 22.933 2.327 -14.736 1.00 69.06 164 ASP A C 1
ATOM 1346 O O . ASP A 1 164 ? 23.168 1.217 -14.274 1.00 69.06 164 ASP A O 1
ATOM 1350 N N . GLY A 1 165 ? 22.223 3.203 -14.020 1.00 74.19 165 GLY A N 1
ATOM 1351 C CA . GLY A 1 165 ? 21.613 2.854 -12.739 1.00 74.19 165 GLY A CA 1
ATOM 1352 C C . GLY A 1 165 ? 20.139 2.498 -12.889 1.00 74.19 165 GLY A C 1
ATOM 1353 O O . GLY A 1 165 ? 19.443 2.933 -13.810 1.00 74.19 165 GLY A O 1
ATOM 1354 N N . TRP A 1 166 ? 19.631 1.739 -11.924 1.00 77.44 166 TRP A N 1
ATOM 1355 C CA . TRP A 1 166 ? 18.233 1.326 -11.873 1.00 77.44 166 TRP A CA 1
ATOM 1356 C C . TRP A 1 166 ? 17.663 1.430 -10.458 1.00 77.44 166 TRP A C 1
ATOM 1358 O O . TRP A 1 166 ? 18.368 1.459 -9.451 1.00 77.44 166 TRP A O 1
ATOM 1368 N N . SER A 1 167 ? 16.340 1.490 -10.376 1.00 68.06 167 SER A N 1
ATOM 1369 C CA . SER A 1 167 ? 15.586 1.438 -9.136 1.00 68.06 167 SER A CA 1
ATOM 1370 C C . SER A 1 167 ? 15.307 -0.010 -8.769 1.00 68.06 167 SER A C 1
ATOM 1372 O O . SER A 1 167 ? 14.647 -0.715 -9.524 1.00 68.06 167 SER A O 1
ATOM 1374 N N . ILE A 1 168 ? 15.729 -0.432 -7.577 1.00 59.47 168 ILE A N 1
ATOM 1375 C CA . ILE A 1 168 ? 15.390 -1.755 -7.023 1.00 59.47 168 ILE A CA 1
ATOM 1376 C C . ILE A 1 168 ? 13.866 -1.947 -6.992 1.00 59.47 168 ILE A C 1
ATOM 1378 O O . ILE A 1 168 ? 13.347 -2.939 -7.497 1.00 59.47 168 ILE A O 1
ATOM 1382 N N . THR A 1 169 ? 13.135 -0.956 -6.477 1.00 49.56 169 THR A N 1
ATOM 1383 C CA . THR A 1 169 ? 11.666 -0.961 -6.464 1.00 49.56 169 THR A CA 1
ATOM 1384 C C . THR A 1 169 ? 11.088 -0.978 -7.877 1.00 49.56 169 THR A C 1
ATOM 1386 O O . THR A 1 169 ? 10.139 -1.710 -8.137 1.00 49.56 169 THR A O 1
ATOM 1389 N N . GLY A 1 170 ? 11.674 -0.220 -8.809 1.00 59.12 170 GLY A N 1
ATOM 1390 C CA . GLY A 1 170 ? 11.246 -0.230 -10.206 1.00 59.12 170 GLY A CA 1
ATOM 1391 C C . GLY A 1 170 ? 11.436 -1.588 -10.886 1.00 59.12 170 GLY A C 1
ATOM 1392 O O . GLY A 1 170 ? 10.554 -2.030 -11.613 1.00 59.12 170 GLY A O 1
ATOM 1393 N N . MET A 1 171 ? 12.530 -2.291 -10.593 1.00 73.25 171 MET A N 1
ATOM 1394 C CA . MET A 1 171 ? 12.788 -3.641 -11.101 1.00 73.25 171 MET A CA 1
ATOM 1395 C C . MET A 1 171 ? 11.804 -4.678 -10.554 1.00 73.25 171 MET A C 1
ATOM 1397 O O . MET A 1 171 ? 11.348 -5.544 -11.302 1.00 73.25 171 MET A O 1
ATOM 1401 N N . ALA A 1 172 ? 11.422 -4.562 -9.279 1.00 57.53 172 ALA A N 1
ATOM 1402 C CA . ALA A 1 172 ? 10.379 -5.403 -8.699 1.00 57.53 172 ALA A CA 1
ATOM 1403 C C . ALA A 1 172 ? 9.023 -5.169 -9.391 1.00 57.53 172 ALA A C 1
ATOM 1405 O O . ALA A 1 172 ? 8.343 -6.127 -9.754 1.00 57.53 172 ALA A O 1
ATOM 1406 N N . VAL A 1 173 ? 8.665 -3.902 -9.644 1.00 56.22 173 VAL A N 1
ATOM 1407 C CA . VAL A 1 173 ? 7.456 -3.536 -10.403 1.00 56.22 173 VAL A CA 1
ATOM 1408 C C . VAL A 1 173 ? 7.510 -4.099 -11.824 1.00 56.22 173 VAL A C 1
ATOM 1410 O O . VAL A 1 173 ? 6.550 -4.723 -12.262 1.00 56.22 173 VAL A O 1
ATOM 1413 N N . LEU A 1 174 ? 8.637 -3.959 -12.525 1.00 67.00 174 LEU A N 1
ATOM 1414 C CA . LEU A 1 174 ? 8.831 -4.517 -13.864 1.00 67.00 174 LEU A CA 1
ATOM 1415 C C . LEU A 1 174 ? 8.654 -6.045 -13.890 1.00 67.00 174 LEU A C 1
ATOM 1417 O O . LEU A 1 174 ? 8.028 -6.575 -14.803 1.00 67.00 174 LEU A O 1
ATOM 1421 N N . GLY A 1 175 ? 9.155 -6.761 -12.877 1.00 64.25 175 GLY A N 1
ATOM 1422 C CA . GLY A 1 175 ? 8.931 -8.202 -12.742 1.00 64.25 175 GLY A CA 1
ATOM 1423 C C . GLY A 1 175 ? 7.453 -8.579 -12.623 1.00 64.25 175 GLY A C 1
ATOM 1424 O O . GLY A 1 175 ? 7.003 -9.491 -13.317 1.00 64.25 175 GLY A O 1
ATOM 1425 N N . LEU A 1 176 ? 6.694 -7.834 -11.814 1.00 60.16 176 LEU A N 1
ATOM 1426 C CA . LEU A 1 176 ? 5.249 -8.022 -11.664 1.00 60.16 176 LEU A CA 1
ATOM 1427 C C . LEU A 1 176 ? 4.482 -7.687 -12.948 1.00 60.16 176 LEU A C 1
ATOM 1429 O O . LEU A 1 176 ? 3.547 -8.404 -13.294 1.00 60.16 176 LEU A O 1
ATOM 1433 N N . LEU A 1 177 ? 4.897 -6.648 -13.680 1.00 61.91 177 LEU A N 1
ATOM 1434 C CA . LEU A 1 177 ? 4.304 -6.311 -14.976 1.00 61.91 177 LEU A CA 1
ATOM 1435 C C . LEU A 1 177 ? 4.465 -7.467 -15.972 1.00 61.91 177 LEU A C 1
ATOM 1437 O O . LEU A 1 177 ? 3.498 -7.824 -16.638 1.00 61.91 177 LEU A O 1
ATOM 1441 N N . TYR A 1 178 ? 5.638 -8.105 -16.040 1.00 75.75 178 TYR A N 1
ATOM 1442 C CA . TYR A 1 178 ? 5.813 -9.306 -16.866 1.00 75.75 178 TYR A CA 1
ATOM 1443 C C . TYR A 1 178 ? 4.994 -10.504 -16.365 1.00 75.75 178 TYR A C 1
ATOM 1445 O O . TYR A 1 178 ? 4.499 -11.267 -17.188 1.00 75.75 178 TYR A O 1
ATOM 1453 N N . ASP A 1 179 ? 4.839 -10.678 -15.047 1.00 68.88 179 ASP A N 1
ATOM 1454 C CA . ASP A 1 179 ? 4.041 -11.774 -14.472 1.00 68.88 179 ASP A CA 1
ATOM 1455 C C . ASP A 1 179 ? 2.538 -11.622 -14.768 1.00 68.88 179 ASP A C 1
ATOM 1457 O O . ASP A 1 179 ? 1.852 -12.614 -15.008 1.00 68.88 179 ASP A O 1
ATOM 1461 N N . GLN A 1 180 ? 2.017 -10.393 -14.729 1.00 62.81 180 GLN A N 1
ATOM 1462 C CA . GLN A 1 180 ? 0.575 -10.115 -14.780 1.00 62.81 180 GLN A CA 1
ATOM 1463 C C . GLN A 1 180 ? 0.092 -9.647 -16.161 1.00 62.81 180 GLN A C 1
ATOM 1465 O O . GLN A 1 180 ? -1.054 -9.903 -16.524 1.00 62.81 180 GLN A O 1
ATOM 1470 N N . HIS A 1 181 ? 0.957 -8.993 -16.942 1.00 67.75 181 HIS A N 1
ATOM 1471 C CA . HIS A 1 181 ? 0.612 -8.309 -18.194 1.00 67.75 181 HIS A CA 1
ATOM 1472 C C . HIS A 1 181 ? 1.617 -8.601 -19.325 1.00 67.75 181 HIS A C 1
ATOM 1474 O O . HIS A 1 181 ? 1.924 -7.718 -20.128 1.00 67.75 181 HIS A O 1
ATOM 1480 N N . PHE A 1 182 ? 2.125 -9.839 -19.416 1.00 81.00 182 PHE A N 1
ATOM 1481 C CA . PHE A 1 182 ? 3.187 -10.230 -20.359 1.00 81.00 182 PHE A CA 1
ATOM 1482 C C . PHE A 1 182 ? 2.986 -9.688 -21.784 1.00 81.00 182 PHE A C 1
ATOM 1484 O O . PHE A 1 182 ? 3.868 -9.024 -22.323 1.00 81.00 182 PHE A O 1
ATOM 1491 N N . THR A 1 183 ? 1.815 -9.929 -22.386 1.00 80.19 183 THR A N 1
ATOM 1492 C CA . THR A 1 183 ? 1.518 -9.531 -23.773 1.00 80.19 183 THR A CA 1
ATOM 1493 C C . THR A 1 183 ? 1.632 -8.024 -23.990 1.00 80.19 183 THR A C 1
ATOM 1495 O O . THR A 1 183 ? 2.115 -7.589 -25.033 1.00 80.19 183 THR A O 1
ATOM 1498 N N . GLN A 1 184 ? 1.223 -7.224 -23.006 1.00 73.38 184 GLN A N 1
ATOM 1499 C CA . GLN A 1 184 ? 1.330 -5.774 -23.079 1.00 73.38 184 GLN A CA 1
ATOM 1500 C C . GLN A 1 184 ? 2.779 -5.321 -22.894 1.00 73.38 184 GLN A C 1
ATOM 1502 O O . GLN A 1 184 ? 3.266 -4.545 -23.706 1.00 73.38 184 GLN A O 1
ATOM 1507 N N . VAL A 1 185 ? 3.495 -5.836 -21.890 1.00 77.06 185 VAL A N 1
ATOM 1508 C CA . VAL A 1 185 ? 4.901 -5.470 -21.639 1.00 77.06 185 VAL A CA 1
ATOM 1509 C C . VAL A 1 185 ? 5.800 -5.821 -22.826 1.00 77.06 185 VAL A C 1
ATOM 1511 O O . VAL A 1 185 ? 6.558 -4.967 -23.277 1.00 77.06 185 VAL A O 1
ATOM 1514 N N . ALA A 1 186 ? 5.661 -7.026 -23.385 1.00 87.88 186 ALA A N 1
ATOM 1515 C CA . ALA A 1 186 ? 6.432 -7.474 -24.546 1.00 87.88 186 ALA A CA 1
ATOM 1516 C C . ALA A 1 186 ? 6.153 -6.619 -25.798 1.00 87.88 186 ALA A C 1
ATOM 1518 O O . ALA A 1 186 ? 7.022 -6.433 -26.645 1.00 87.88 186 ALA A O 1
ATOM 1519 N N . SER A 1 187 ? 4.957 -6.026 -25.907 1.00 85.62 187 SER A N 1
ATOM 1520 C CA . SER A 1 187 ? 4.636 -5.109 -27.010 1.00 85.62 187 SER A CA 1
ATOM 1521 C C . SER A 1 187 ? 5.364 -3.759 -26.930 1.00 85.62 187 SER A C 1
ATOM 1523 O O . SER A 1 187 ? 5.426 -3.035 -27.923 1.00 85.62 187 SER A O 1
ATOM 1525 N N . LEU A 1 188 ? 5.938 -3.411 -25.770 1.00 85.06 188 LEU A N 1
ATOM 1526 C CA . LEU A 1 188 ? 6.629 -2.136 -25.556 1.00 85.06 188 LEU A CA 1
ATOM 1527 C C . LEU A 1 188 ? 8.081 -2.133 -26.053 1.00 85.06 188 LEU A C 1
ATOM 1529 O O . LEU A 1 188 ? 8.701 -1.067 -26.017 1.00 85.06 188 LEU A O 1
ATOM 1533 N N . THR A 1 189 ? 8.618 -3.275 -26.505 1.00 94.50 189 THR A N 1
ATOM 1534 C CA . THR A 1 189 ? 10.009 -3.441 -26.983 1.00 94.50 189 THR A CA 1
ATOM 1535 C C . THR A 1 189 ? 11.027 -2.863 -25.987 1.00 94.50 189 THR A C 1
ATOM 1537 O O . THR A 1 189 ? 11.870 -2.018 -26.315 1.00 94.50 189 THR A O 1
ATOM 1540 N N . LEU A 1 190 ? 10.857 -3.230 -24.712 1.00 92.94 190 LEU A N 1
ATOM 1541 C CA . LEU A 1 190 ? 11.687 -2.743 -23.610 1.00 92.94 190 LEU A CA 1
ATOM 1542 C C . LEU A 1 190 ? 13.159 -3.181 -23.705 1.00 92.94 190 LEU A C 1
ATOM 1544 O O . LEU A 1 190 ? 14.006 -2.363 -23.334 1.00 92.94 190 LEU A O 1
ATOM 1548 N N . PRO A 1 191 ? 13.505 -4.401 -24.172 1.00 96.69 191 PRO A N 1
ATOM 1549 C CA . PRO A 1 191 ? 14.901 -4.806 -24.311 1.00 96.69 191 PRO A CA 1
ATOM 1550 C C . PRO A 1 191 ? 15.709 -3.831 -25.175 1.00 96.69 191 PRO A C 1
ATOM 1552 O O . PRO A 1 191 ? 16.748 -3.334 -24.743 1.00 96.69 191 PRO A O 1
ATOM 1555 N N . GLU A 1 192 ? 15.208 -3.481 -26.361 1.00 95.38 192 GLU A N 1
ATOM 1556 C CA . GLU A 1 192 ? 15.870 -2.558 -27.286 1.00 95.38 192 GLU A CA 1
ATOM 1557 C C . GLU A 1 192 ? 15.894 -1.127 -26.740 1.00 95.38 192 GLU A C 1
ATOM 1559 O O . GLU A 1 192 ? 16.901 -0.423 -26.857 1.00 95.38 192 GLU A O 1
ATOM 1564 N N . HIS A 1 193 ? 14.802 -0.691 -26.106 1.00 94.56 193 HIS A N 1
ATOM 1565 C CA . HIS A 1 193 ? 14.715 0.639 -25.502 1.00 94.56 193 HIS A CA 1
ATOM 1566 C C . HIS A 1 193 ? 15.775 0.847 -24.415 1.00 94.56 193 HIS A C 1
ATOM 1568 O O . HIS A 1 193 ? 16.515 1.831 -24.436 1.00 94.56 193 HIS A O 1
ATOM 1574 N N . PHE A 1 194 ? 15.901 -0.089 -23.475 1.00 94.12 194 PHE A N 1
ATOM 1575 C CA . PHE A 1 194 ? 16.877 0.051 -22.395 1.00 94.12 194 PHE A CA 1
ATOM 1576 C C . PHE A 1 194 ? 18.316 -0.151 -22.876 1.00 94.12 194 PHE A C 1
ATOM 1578 O O . PHE A 1 194 ? 19.227 0.464 -22.326 1.00 94.12 194 PHE A O 1
ATOM 1585 N N . LEU A 1 195 ? 18.527 -0.946 -23.931 1.00 92.56 195 LEU A N 1
ATOM 1586 C CA . LEU A 1 195 ? 19.850 -1.119 -24.526 1.00 92.56 195 LEU A CA 1
ATOM 1587 C C . LEU A 1 195 ? 20.314 0.163 -25.232 1.00 92.56 195 LEU A C 1
ATOM 1589 O O . LEU A 1 195 ? 21.439 0.610 -25.031 1.00 92.56 195 LEU A O 1
ATOM 1593 N N . THR A 1 196 ? 19.434 0.793 -26.016 1.00 91.69 196 THR A N 1
ATOM 1594 C CA . THR A 1 196 ? 19.747 2.046 -26.730 1.00 91.69 196 THR A CA 1
ATOM 1595 C C . THR A 1 196 ? 19.917 3.244 -25.795 1.00 91.69 196 THR A C 1
ATOM 1597 O O . THR A 1 196 ? 20.674 4.161 -26.107 1.00 91.69 196 THR A O 1
ATOM 1600 N N . THR A 1 197 ? 19.264 3.232 -24.632 1.00 88.62 197 THR A N 1
ATOM 1601 C CA . THR A 1 197 ? 19.370 4.299 -23.623 1.00 88.62 197 THR A CA 1
ATOM 1602 C C . THR A 1 197 ? 20.499 4.094 -22.604 1.00 88.62 197 THR A C 1
ATOM 1604 O O . THR A 1 197 ? 20.683 4.944 -21.733 1.00 88.62 197 THR A O 1
ATOM 1607 N N . GLY A 1 198 ? 21.288 3.018 -22.724 1.00 88.00 198 GLY A N 1
ATOM 1608 C CA . GLY A 1 198 ? 22.468 2.759 -21.888 1.00 88.00 198 GLY A CA 1
ATOM 1609 C C . GLY A 1 198 ? 22.204 1.992 -20.586 1.00 88.00 198 GLY A C 1
ATOM 1610 O O . GLY A 1 198 ? 23.138 1.750 -19.830 1.00 88.00 198 GLY A O 1
ATOM 1611 N N . CYS A 1 199 ? 20.966 1.561 -20.333 1.00 90.81 199 CYS A N 1
ATOM 1612 C CA . CYS A 1 199 ? 20.564 0.785 -19.154 1.00 90.81 199 CYS A CA 1
ATOM 1613 C C . CYS A 1 199 ? 20.625 -0.729 -19.415 1.00 90.81 199 CYS A C 1
ATOM 1615 O O . CYS A 1 199 ? 19.620 -1.442 -19.314 1.00 90.81 199 CYS A O 1
ATOM 1617 N N . SER A 1 200 ? 21.816 -1.234 -19.739 1.00 91.94 200 SER A N 1
ATOM 1618 C CA . SER A 1 200 ? 22.027 -2.613 -20.208 1.00 91.94 200 SER A CA 1
ATOM 1619 C C . SER A 1 200 ? 21.556 -3.689 -19.219 1.00 91.94 200 SER A C 1
ATOM 1621 O O . SER A 1 200 ? 21.043 -4.725 -19.638 1.00 91.94 200 SER A O 1
ATOM 1623 N N . HIS A 1 201 ? 21.642 -3.437 -17.910 1.00 92.38 201 HIS A N 1
ATOM 1624 C CA . HIS A 1 201 ? 21.162 -4.355 -16.866 1.00 92.38 201 HIS A CA 1
ATOM 1625 C C . HIS A 1 201 ? 19.641 -4.570 -16.909 1.00 92.38 201 HIS A C 1
ATOM 1627 O O . HIS A 1 201 ? 19.143 -5.687 -16.749 1.00 92.38 201 HIS A O 1
ATOM 1633 N N . VAL A 1 202 ? 18.892 -3.494 -17.159 1.00 92.38 202 VAL A N 1
ATOM 1634 C CA . VAL A 1 202 ? 17.431 -3.540 -17.295 1.00 92.38 202 VAL A CA 1
ATOM 1635 C C . VAL A 1 202 ? 17.057 -4.199 -18.619 1.00 92.38 202 VAL A C 1
ATOM 1637 O O . VAL A 1 202 ? 16.158 -5.038 -18.657 1.00 92.38 202 VAL A O 1
ATOM 1640 N N . ALA A 1 203 ? 17.792 -3.870 -19.686 1.00 94.94 203 ALA A N 1
ATOM 1641 C CA . ALA A 1 203 ? 17.629 -4.469 -21.006 1.00 94.94 203 ALA A CA 1
ATOM 1642 C C . ALA A 1 203 ? 17.785 -5.998 -20.959 1.00 94.94 203 ALA A C 1
ATOM 1644 O O . ALA A 1 203 ? 16.927 -6.720 -21.466 1.00 94.94 203 ALA A O 1
ATOM 1645 N N . PHE A 1 204 ? 18.827 -6.487 -20.274 1.00 95.38 204 PHE A N 1
ATOM 1646 C CA . PHE A 1 204 ? 19.057 -7.914 -20.043 1.00 95.38 204 PHE A CA 1
ATOM 1647 C C . PHE A 1 204 ? 17.870 -8.575 -19.341 1.00 95.38 204 PHE A C 1
ATOM 1649 O O . PHE A 1 204 ? 17.391 -9.617 -19.784 1.00 95.38 204 PHE A O 1
ATOM 1656 N N . TYR A 1 205 ? 17.370 -7.970 -18.260 1.00 94.06 205 TYR A N 1
ATOM 1657 C CA . TYR A 1 205 ? 16.242 -8.527 -17.518 1.00 94.06 205 TYR A CA 1
ATOM 1658 C C . TYR A 1 205 ? 14.970 -8.594 -18.366 1.00 94.06 205 TYR A C 1
ATOM 1660 O O . TYR A 1 205 ? 14.300 -9.623 -18.365 1.00 94.06 205 TYR A O 1
ATOM 1668 N N . CYS A 1 206 ? 14.653 -7.540 -19.122 1.00 94.81 206 CYS A N 1
ATOM 1669 C CA . CYS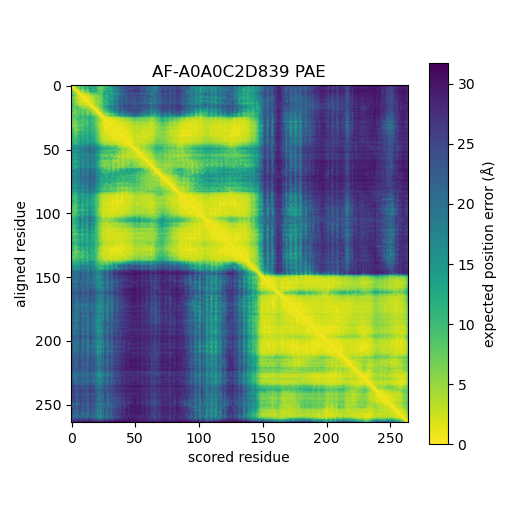 A 1 206 ? 13.529 -7.551 -20.059 1.00 94.81 206 CYS A CA 1
ATOM 1670 C C . CYS A 1 206 ? 13.664 -8.689 -21.078 1.00 94.81 206 CYS A C 1
ATOM 1672 O O . CYS A 1 206 ? 12.754 -9.504 -21.205 1.00 94.81 206 CYS A O 1
ATOM 1674 N N . ALA A 1 207 ? 14.826 -8.805 -21.725 1.00 96.06 207 ALA A N 1
ATOM 1675 C CA . ALA A 1 207 ? 15.079 -9.845 -22.718 1.00 96.06 207 ALA A CA 1
ATOM 1676 C C . ALA A 1 207 ? 14.946 -11.256 -22.129 1.00 96.06 207 ALA A C 1
ATOM 1678 O O . ALA A 1 207 ? 14.366 -12.141 -22.753 1.00 96.06 207 ALA A O 1
ATOM 1679 N N . LEU A 1 208 ? 15.436 -11.462 -20.903 1.00 94.69 208 LEU A N 1
ATOM 1680 C CA . LEU A 1 208 ? 15.300 -12.727 -20.185 1.00 94.69 208 LEU A CA 1
ATOM 1681 C C . LEU A 1 208 ? 13.827 -13.088 -19.955 1.00 94.69 208 LEU A C 1
ATOM 1683 O O . LEU A 1 208 ? 13.423 -14.235 -20.166 1.00 94.69 208 LEU A O 1
ATOM 1687 N N . ARG A 1 209 ? 13.022 -12.115 -19.510 1.00 93.38 209 ARG A N 1
ATOM 1688 C CA . ARG A 1 209 ? 11.590 -12.312 -19.258 1.00 93.38 209 ARG A CA 1
ATOM 1689 C C . ARG A 1 209 ? 10.831 -12.625 -20.540 1.00 93.38 209 ARG A C 1
ATOM 1691 O O . ARG A 1 209 ? 10.012 -13.540 -20.534 1.00 93.38 209 ARG A O 1
ATOM 1698 N N . GLU A 1 210 ? 11.147 -11.936 -21.629 1.00 94.56 210 GLU A N 1
ATOM 1699 C CA . GLU A 1 210 ? 10.539 -12.171 -22.941 1.00 94.56 210 GLU A CA 1
ATOM 1700 C C . GLU A 1 210 ? 10.972 -13.504 -23.570 1.00 94.56 210 GLU A C 1
ATOM 1702 O O . GLU A 1 210 ? 10.158 -14.169 -24.209 1.00 94.56 210 GLU A O 1
ATOM 1707 N N . HIS A 1 211 ? 12.205 -13.960 -23.320 1.00 93.94 211 HIS A N 1
ATOM 1708 C CA . HIS A 1 211 ? 12.689 -15.276 -23.755 1.00 93.94 211 HIS A CA 1
ATOM 1709 C C . HIS A 1 211 ? 12.012 -16.440 -23.010 1.00 93.94 211 HIS A C 1
ATOM 1711 O O . HIS A 1 211 ? 11.931 -17.557 -23.521 1.00 93.94 211 HIS A O 1
ATOM 1717 N N . CYS A 1 212 ? 11.509 -16.189 -21.798 1.00 89.88 212 CYS A N 1
ATOM 1718 C CA . CYS A 1 212 ? 10.901 -17.192 -20.925 1.00 89.88 212 CYS A CA 1
ATOM 1719 C C . CYS A 1 212 ? 9.469 -16.802 -20.495 1.00 89.88 212 CYS A C 1
ATOM 1721 O O . CYS A 1 212 ? 9.210 -16.676 -19.296 1.00 89.88 212 CYS A O 1
ATOM 1723 N N . PRO A 1 213 ? 8.505 -16.674 -21.427 1.00 84.50 213 PRO A N 1
ATOM 1724 C CA . PRO A 1 213 ? 7.188 -16.070 -21.174 1.00 84.50 213 PRO A CA 1
ATOM 1725 C C . PRO A 1 213 ? 6.331 -16.810 -20.138 1.00 84.50 213 PRO A C 1
ATOM 1727 O O . PRO A 1 213 ? 5.485 -16.215 -19.483 1.00 84.50 213 PRO A O 1
ATOM 1730 N N . GLN A 1 214 ? 6.546 -18.118 -19.981 1.00 81.38 214 GLN A N 1
ATOM 1731 C CA . GLN A 1 214 ? 5.798 -18.966 -19.042 1.00 81.38 214 GLN A CA 1
ATOM 1732 C C . GLN A 1 214 ? 6.430 -19.021 -17.644 1.00 81.38 214 GLN A C 1
ATOM 1734 O O . GLN A 1 214 ? 5.914 -19.693 -16.752 1.00 81.38 214 GLN A O 1
ATOM 1739 N N . ARG A 1 215 ? 7.581 -18.368 -17.448 1.00 80.25 215 ARG A N 1
ATOM 1740 C CA . ARG A 1 215 ? 8.301 -18.370 -16.176 1.00 80.25 215 ARG A CA 1
ATOM 1741 C C . ARG A 1 215 ? 8.003 -17.089 -15.413 1.00 80.25 215 ARG A C 1
ATOM 1743 O O . ARG A 1 215 ? 8.229 -15.983 -15.904 1.00 80.25 215 ARG A O 1
ATOM 1750 N N . SER A 1 216 ? 7.533 -17.254 -14.180 1.00 77.44 216 SER A N 1
ATOM 1751 C CA . SER A 1 216 ? 7.358 -16.127 -13.268 1.00 77.44 216 SER A CA 1
ATOM 1752 C C . SER A 1 216 ? 8.706 -15.538 -12.859 1.00 77.44 216 SER A C 1
ATOM 1754 O O . SER A 1 216 ? 9.732 -16.224 -12.915 1.00 77.44 216 SER A O 1
ATOM 1756 N N . THR A 1 217 ? 8.696 -14.306 -12.346 1.00 67.56 217 THR A N 1
ATOM 1757 C CA . THR A 1 217 ? 9.873 -13.638 -11.763 1.00 67.56 217 THR A CA 1
ATOM 1758 C C . THR A 1 217 ? 10.647 -14.560 -10.808 1.00 67.56 217 THR A C 1
ATOM 1760 O O . THR A 1 217 ? 11.872 -14.625 -10.850 1.00 67.56 217 THR A O 1
ATOM 1763 N N . TYR A 1 218 ? 9.944 -15.350 -9.990 1.00 67.50 218 TYR A N 1
ATOM 1764 C CA . TYR A 1 218 ? 10.537 -16.258 -8.998 1.00 67.50 218 TYR A CA 1
ATOM 1765 C C . TYR A 1 218 ? 11.270 -17.466 -9.589 1.00 67.50 218 TYR A C 1
ATOM 1767 O O . TYR A 1 218 ? 12.086 -18.080 -8.905 1.00 67.50 218 TYR A O 1
ATOM 1775 N N . SER A 1 219 ? 11.040 -17.789 -10.860 1.00 76.69 219 SER A N 1
ATOM 1776 C CA . SER A 1 219 ? 11.695 -18.923 -11.525 1.00 76.69 219 SER A CA 1
ATOM 1777 C C . SER A 1 219 ? 13.202 -18.711 -11.719 1.00 76.69 219 SER A C 1
ATOM 1779 O O . SER A 1 219 ? 13.921 -19.667 -11.992 1.00 76.69 219 SER A O 1
ATOM 1781 N N . PHE A 1 220 ? 13.685 -17.474 -11.567 1.00 78.31 220 PHE A N 1
ATOM 1782 C CA . PHE A 1 220 ? 15.086 -17.099 -11.774 1.00 78.31 220 PHE A CA 1
ATOM 1783 C C . PHE A 1 220 ? 15.890 -16.994 -10.473 1.00 78.31 220 PHE A C 1
ATOM 1785 O O . PHE A 1 220 ? 17.005 -16.484 -10.487 1.00 78.31 220 PHE A O 1
ATOM 1792 N N . ILE A 1 221 ? 15.367 -17.488 -9.341 1.00 70.19 221 ILE A N 1
ATOM 1793 C CA . ILE A 1 221 ? 16.101 -17.476 -8.062 1.00 70.19 221 ILE A CA 1
ATOM 1794 C C . ILE A 1 221 ? 17.431 -18.241 -8.147 1.00 70.19 221 ILE A C 1
ATOM 1796 O O . ILE A 1 221 ? 18.391 -17.855 -7.492 1.00 70.19 221 ILE A O 1
ATOM 1800 N N . GLY A 1 222 ? 17.510 -19.286 -8.974 1.00 70.44 222 GLY A N 1
ATOM 1801 C CA . GLY A 1 222 ? 18.751 -20.022 -9.249 1.00 70.44 222 GLY A CA 1
ATOM 1802 C C . GLY A 1 222 ? 19.629 -19.409 -10.346 1.00 70.44 222 GLY A C 1
ATOM 1803 O O . GLY A 1 222 ? 20.561 -20.063 -10.799 1.00 70.44 222 GLY A O 1
ATOM 1804 N N . GLY A 1 223 ? 19.322 -18.191 -10.800 1.00 80.44 223 GLY A N 1
ATOM 1805 C CA . GLY A 1 223 ? 19.959 -17.545 -11.945 1.00 80.44 223 GLY A CA 1
ATOM 1806 C C . GLY A 1 223 ? 19.281 -17.870 -13.289 1.00 80.44 223 GLY A C 1
ATOM 1807 O O . GLY A 1 223 ? 18.433 -18.763 -13.377 1.00 80.44 223 GLY A O 1
ATOM 1808 N N . PRO A 1 224 ? 19.624 -17.133 -14.360 1.00 85.44 224 PRO A N 1
ATOM 1809 C CA . PRO A 1 224 ? 19.037 -17.287 -15.690 1.00 85.44 224 PRO A CA 1
ATOM 1810 C C . PRO A 1 224 ? 19.707 -18.366 -16.563 1.00 85.44 224 PRO A C 1
ATOM 1812 O O . PRO A 1 224 ? 19.391 -18.466 -17.747 1.00 85.44 224 PRO A O 1
ATOM 1815 N N . GLY A 1 225 ? 20.619 -19.171 -16.006 1.00 86.31 225 GLY A N 1
ATOM 1816 C CA . GLY A 1 225 ? 21.454 -20.101 -16.776 1.00 86.31 225 GLY A CA 1
ATOM 1817 C C . GLY A 1 225 ? 22.428 -19.361 -17.698 1.00 86.31 225 GLY A C 1
ATOM 1818 O O . GLY A 1 225 ? 22.891 -18.275 -17.359 1.00 86.31 225 GLY A O 1
ATOM 1819 N N . ASP A 1 226 ? 22.686 -19.916 -18.884 1.00 88.62 226 ASP A N 1
ATOM 1820 C CA . ASP A 1 226 ? 23.627 -19.364 -19.876 1.00 88.62 226 ASP A CA 1
ATOM 1821 C C . ASP A 1 226 ? 23.042 -18.217 -20.726 1.00 88.62 226 ASP A C 1
ATOM 1823 O O . ASP A 1 226 ? 23.535 -17.925 -21.818 1.00 88.62 226 ASP A O 1
ATOM 1827 N N . PHE A 1 227 ? 21.960 -17.578 -20.266 1.00 93.56 227 PHE A N 1
ATOM 1828 C CA . PHE A 1 227 ? 21.311 -16.496 -21.002 1.00 93.56 227 PHE A CA 1
ATOM 1829 C C . PHE A 1 227 ? 22.230 -15.272 -21.125 1.00 93.56 227 PHE A C 1
ATOM 1831 O O . PHE A 1 227 ? 22.832 -14.820 -20.146 1.00 93.56 227 PHE A O 1
ATOM 1838 N N . ARG A 1 228 ? 22.304 -14.720 -22.339 1.00 94.25 228 ARG A N 1
ATOM 1839 C CA . ARG A 1 228 ? 23.159 -13.587 -22.712 1.00 94.25 228 ARG A CA 1
ATOM 1840 C C . ARG A 1 228 ? 22.338 -12.561 -23.473 1.00 94.25 228 ARG A C 1
ATOM 1842 O O . ARG A 1 228 ? 21.566 -12.922 -24.360 1.00 94.25 228 ARG A O 1
ATOM 1849 N N . PHE A 1 229 ? 22.516 -11.285 -23.147 1.00 95.25 229 PHE A N 1
ATOM 1850 C CA . PHE A 1 229 ? 21.862 -10.189 -23.862 1.00 95.25 229 PHE A CA 1
ATOM 1851 C C . PHE A 1 229 ? 22.613 -8.874 -23.656 1.00 95.25 229 PHE A C 1
ATOM 1853 O O . PHE A 1 229 ? 23.099 -8.603 -22.562 1.00 95.25 229 PHE A O 1
ATOM 1860 N N . GLY A 1 230 ? 22.704 -8.039 -24.695 1.00 90.81 230 GLY A N 1
ATOM 1861 C CA . GLY A 1 230 ? 23.278 -6.693 -24.573 1.00 90.81 230 GLY A CA 1
ATOM 1862 C C . GLY A 1 230 ? 24.743 -6.654 -24.115 1.00 90.81 230 GLY A C 1
ATOM 1863 O O . GLY A 1 230 ? 25.140 -5.705 -23.444 1.00 90.81 230 GLY A O 1
ATOM 1864 N N . GLY A 1 231 ? 25.530 -7.689 -24.432 1.00 92.31 231 GLY A N 1
ATOM 1865 C CA . GLY A 1 231 ? 26.924 -7.819 -23.984 1.00 92.31 231 GLY A CA 1
ATOM 1866 C C . GLY A 1 231 ? 27.078 -8.163 -22.499 1.00 92.31 231 GLY A C 1
ATOM 1867 O O . GLY A 1 231 ? 28.156 -7.972 -21.941 1.00 92.31 231 GLY A O 1
ATOM 1868 N N . LEU A 1 232 ? 26.008 -8.634 -21.852 1.00 94.31 232 LEU A N 1
ATOM 1869 C CA . LEU A 1 232 ? 26.011 -9.079 -20.464 1.00 94.31 232 LEU A CA 1
ATOM 1870 C C . LEU A 1 232 ? 25.675 -10.568 -20.364 1.00 94.31 232 LEU A C 1
ATOM 1872 O O . LEU A 1 232 ? 24.834 -11.088 -21.105 1.00 94.31 232 LEU A O 1
ATOM 1876 N N . ARG A 1 233 ? 26.295 -11.221 -19.382 1.00 94.00 233 ARG A N 1
ATOM 1877 C CA . ARG A 1 233 ? 25.974 -12.577 -18.923 1.00 94.00 233 ARG A CA 1
ATOM 1878 C C . ARG A 1 233 ? 25.787 -12.574 -17.414 1.00 94.00 233 ARG A C 1
ATOM 1880 O O . ARG A 1 233 ? 26.347 -11.723 -16.725 1.00 94.00 233 ARG A O 1
ATOM 1887 N N . PHE A 1 234 ? 25.043 -13.541 -16.894 1.00 91.44 234 PHE A N 1
ATOM 1888 C CA . PHE A 1 234 ? 24.999 -13.767 -15.454 1.00 91.44 234 PHE A CA 1
ATOM 1889 C C . PHE A 1 234 ? 26.269 -14.480 -14.984 1.00 91.44 234 PHE A C 1
ATOM 1891 O O . PHE A 1 234 ? 26.753 -15.406 -15.639 1.00 91.44 234 PHE A O 1
ATOM 1898 N N . ASP A 1 235 ? 26.801 -14.035 -13.854 1.00 89.25 235 ASP A N 1
ATOM 1899 C CA . ASP A 1 235 ? 27.933 -14.645 -13.172 1.00 89.25 235 ASP A CA 1
ATOM 1900 C C . ASP A 1 235 ? 27.490 -15.035 -11.772 1.00 89.25 235 ASP A C 1
ATOM 1902 O O . ASP A 1 235 ? 27.116 -14.190 -10.95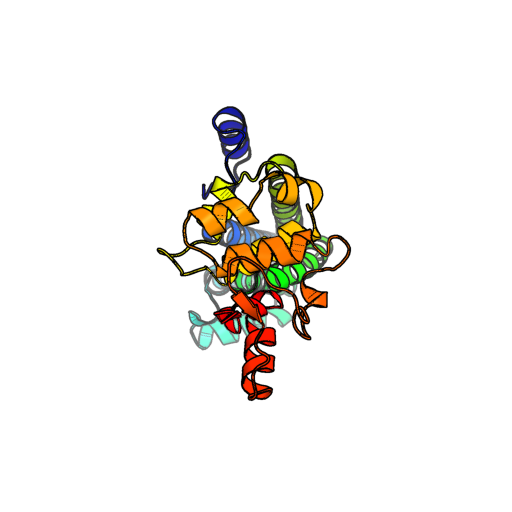9 1.00 89.25 235 ASP A O 1
ATOM 1906 N N . PHE A 1 236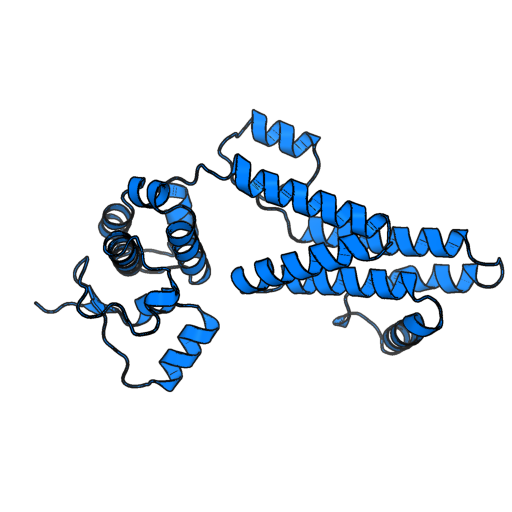 ? 27.444 -16.334 -11.505 1.00 83.12 236 PHE A N 1
ATOM 1907 C CA . PHE A 1 236 ? 26.936 -16.801 -10.227 1.00 83.12 236 PHE A CA 1
ATOM 1908 C C . PHE A 1 236 ? 27.910 -16.385 -9.113 1.00 83.12 236 PHE A C 1
ATOM 1910 O O . PHE A 1 236 ? 29.097 -16.681 -9.222 1.00 83.12 236 PHE A O 1
ATOM 1917 N N . PRO A 1 237 ? 27.453 -15.704 -8.048 1.00 80.12 237 PRO A N 1
ATOM 1918 C CA . PRO A 1 237 ? 28.356 -15.253 -6.998 1.00 80.12 237 PRO A CA 1
ATOM 1919 C C . PRO A 1 237 ? 28.907 -16.418 -6.176 1.00 80.12 237 PRO A C 1
ATOM 1921 O O . PRO A 1 237 ? 28.148 -17.274 -5.722 1.00 80.12 237 PRO A O 1
ATOM 1924 N N . ASP A 1 238 ? 30.206 -16.366 -5.879 1.00 80.19 238 ASP A N 1
ATOM 1925 C CA . ASP A 1 238 ? 30.858 -17.302 -4.952 1.00 80.19 238 ASP A CA 1
ATOM 1926 C C . ASP A 1 238 ? 30.315 -17.168 -3.513 1.00 80.19 238 ASP A C 1
ATOM 1928 O O . ASP A 1 238 ? 30.255 -18.141 -2.759 1.00 80.19 238 ASP A O 1
ATOM 1932 N N . ASP A 1 239 ? 29.875 -15.963 -3.122 1.00 81.44 239 ASP A N 1
ATOM 1933 C CA . ASP A 1 239 ? 29.232 -15.705 -1.829 1.00 81.44 239 ASP A CA 1
ATOM 1934 C C . ASP A 1 239 ? 27.723 -15.987 -1.873 1.00 81.44 239 ASP A C 1
ATOM 1936 O O . ASP A 1 239 ? 26.884 -15.114 -2.135 1.00 81.44 239 ASP A O 1
ATOM 1940 N N . TRP A 1 240 ? 27.374 -17.223 -1.525 1.00 74.62 240 TRP A N 1
ATOM 1941 C CA . TRP A 1 240 ? 25.986 -17.659 -1.400 1.00 74.62 240 TRP A CA 1
ATOM 1942 C C . TRP A 1 240 ? 25.191 -16.887 -0.336 1.00 74.62 240 TRP A C 1
ATOM 1944 O O . TRP A 1 240 ? 23.985 -16.679 -0.484 1.00 74.62 240 TRP A O 1
ATOM 1954 N N . SER A 1 241 ? 25.843 -16.434 0.738 1.00 70.62 241 SER A N 1
ATOM 1955 C CA . SER A 1 241 ? 25.166 -15.753 1.846 1.00 70.62 241 SER A CA 1
ATOM 1956 C C . SER A 1 241 ? 24.738 -14.334 1.463 1.00 70.62 241 SER A C 1
ATOM 1958 O O . SER A 1 241 ? 23.588 -13.946 1.695 1.00 70.62 241 SER A O 1
ATOM 1960 N N . GLY A 1 242 ? 25.615 -13.587 0.787 1.00 68.81 242 GLY A N 1
ATOM 1961 C CA . GLY A 1 242 ? 25.309 -12.280 0.216 1.00 68.81 242 GLY A CA 1
ATOM 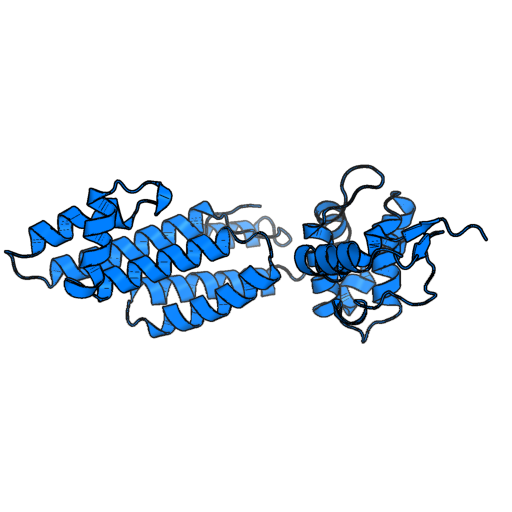1962 C C . GLY A 1 242 ? 24.263 -12.360 -0.893 1.00 68.81 242 GLY A C 1
ATOM 1963 O O . GLY A 1 242 ? 23.369 -11.510 -0.953 1.00 68.81 242 GLY A O 1
ATOM 1964 N N . PHE A 1 243 ? 24.315 -13.410 -1.720 1.00 70.25 243 PHE A N 1
ATOM 1965 C CA . PHE A 1 243 ? 23.286 -13.698 -2.719 1.00 70.25 243 PHE A CA 1
ATOM 1966 C C . PHE A 1 243 ? 21.916 -13.922 -2.083 1.00 70.25 243 PHE A C 1
ATOM 1968 O O . PHE A 1 243 ? 20.978 -13.177 -2.369 1.00 70.25 243 PHE A O 1
ATOM 1975 N N . ALA A 1 244 ? 21.806 -14.877 -1.157 1.00 64.12 244 ALA A N 1
ATOM 1976 C CA . ALA A 1 244 ? 20.552 -15.194 -0.482 1.00 64.12 244 ALA A CA 1
ATOM 1977 C C . ALA A 1 244 ? 19.962 -13.974 0.247 1.00 64.12 244 ALA A C 1
ATOM 1979 O O . ALA A 1 244 ? 18.762 -13.716 0.152 1.00 64.12 244 ALA A O 1
ATOM 1980 N N . ASN A 1 245 ? 20.802 -13.175 0.912 1.00 61.56 245 ASN A N 1
ATOM 1981 C CA . ASN A 1 245 ? 20.374 -11.960 1.604 1.00 61.56 245 ASN A CA 1
ATOM 1982 C C . ASN A 1 245 ? 19.828 -10.898 0.630 1.00 61.56 245 ASN A C 1
ATOM 1984 O O . ASN A 1 245 ? 18.778 -10.298 0.860 1.00 61.56 245 ASN A O 1
ATOM 1988 N N . LYS A 1 246 ? 20.502 -10.669 -0.500 1.00 58.94 246 LYS A N 1
ATOM 1989 C CA . LYS A 1 246 ? 20.020 -9.736 -1.527 1.00 58.94 246 LYS A CA 1
ATOM 1990 C C . LYS A 1 246 ? 18.730 -10.228 -2.185 1.00 58.94 246 LYS A C 1
ATOM 1992 O O . LYS A 1 246 ? 17.815 -9.428 -2.361 1.00 58.94 246 LYS A O 1
ATOM 1997 N N . MET A 1 247 ? 18.616 -11.525 -2.464 1.00 61.91 247 MET A N 1
ATOM 1998 C CA . MET A 1 247 ? 17.399 -12.136 -3.010 1.00 61.91 247 MET A CA 1
ATOM 1999 C C . MET A 1 247 ? 16.213 -12.018 -2.044 1.00 61.91 247 MET A C 1
ATOM 2001 O O . MET A 1 247 ? 15.108 -11.686 -2.470 1.00 61.91 247 MET A O 1
ATOM 2005 N N . ALA A 1 248 ? 16.441 -12.210 -0.741 1.00 53.84 248 ALA A N 1
ATOM 2006 C CA . ALA A 1 248 ? 15.416 -12.033 0.287 1.00 53.84 248 ALA A CA 1
ATOM 2007 C C . ALA A 1 248 ? 14.934 -10.575 0.397 1.00 53.84 248 ALA A C 1
ATOM 2009 O O . ALA A 1 248 ? 13.743 -10.330 0.575 1.00 53.84 248 ALA A O 1
ATOM 2010 N N . ASN A 1 249 ? 15.844 -9.606 0.259 1.00 47.41 249 ASN A N 1
ATOM 2011 C CA . ASN A 1 249 ? 15.531 -8.187 0.452 1.00 47.41 249 ASN A CA 1
ATOM 2012 C C . ASN A 1 249 ? 15.022 -7.472 -0.807 1.00 47.41 249 ASN A C 1
ATOM 2014 O O . ASN A 1 249 ? 14.327 -6.464 -0.702 1.00 47.41 249 ASN A O 1
ATOM 2018 N N . GLN A 1 250 ? 15.400 -7.943 -1.995 1.00 53.00 250 GLN A N 1
ATOM 2019 C CA . GLN A 1 250 ? 15.179 -7.231 -3.262 1.00 53.00 250 GLN A CA 1
ATOM 2020 C C . GLN A 1 250 ? 14.397 -8.059 -4.290 1.00 53.00 250 GLN A C 1
ATOM 2022 O O . GLN A 1 250 ? 14.059 -7.558 -5.363 1.00 53.00 250 GLN A O 1
ATOM 2027 N N . GLY A 1 251 ? 14.080 -9.309 -3.949 1.00 56.91 251 GLY A N 1
ATOM 2028 C CA . GLY A 1 251 ? 13.327 -10.226 -4.789 1.00 56.91 251 GLY A CA 1
ATOM 2029 C C . GLY A 1 251 ? 14.133 -10.789 -5.965 1.00 56.91 251 GLY A C 1
ATOM 2030 O O . GLY A 1 251 ? 15.322 -10.506 -6.119 1.00 56.91 251 GLY A O 1
ATOM 2031 N N . PRO A 1 252 ? 13.491 -11.589 -6.833 1.00 58.88 252 PRO A N 1
ATOM 2032 C CA . PRO A 1 252 ? 14.186 -12.307 -7.901 1.00 58.88 252 PRO A CA 1
ATOM 2033 C C . PRO A 1 252 ? 14.768 -11.411 -8.997 1.00 58.88 252 PRO A C 1
ATOM 2035 O O . PRO A 1 252 ? 15.666 -11.828 -9.716 1.00 58.88 252 PRO A O 1
ATOM 2038 N N . SER A 1 253 ? 14.312 -10.162 -9.113 1.00 67.19 253 SER A N 1
ATOM 2039 C CA . SER A 1 253 ? 14.932 -9.177 -10.002 1.00 67.19 253 SER A CA 1
ATOM 2040 C C . SER A 1 253 ? 16.334 -8.756 -9.553 1.00 67.19 253 SER A C 1
ATOM 2042 O O . SER A 1 253 ? 17.037 -8.108 -10.321 1.00 67.19 253 SER A O 1
ATOM 2044 N N . ALA A 1 254 ? 16.772 -9.121 -8.340 1.00 70.31 254 ALA A N 1
ATOM 2045 C CA . ALA A 1 254 ? 18.122 -8.843 -7.855 1.00 70.31 254 ALA A CA 1
ATOM 2046 C C . ALA A 1 254 ? 19.213 -9.511 -8.702 1.00 70.31 254 ALA A C 1
ATOM 2048 O O . ALA A 1 254 ? 20.342 -9.028 -8.678 1.00 70.31 254 ALA A O 1
ATOM 2049 N N . ILE A 1 255 ? 18.879 -10.552 -9.483 1.00 80.00 255 ILE A N 1
ATOM 2050 C CA . ILE A 1 255 ? 19.814 -11.264 -10.372 1.00 80.00 255 ILE A CA 1
ATOM 2051 C C . ILE A 1 255 ? 20.626 -10.325 -11.271 1.00 80.00 255 ILE A C 1
ATOM 2053 O O . ILE A 1 255 ? 21.769 -10.624 -11.599 1.00 80.00 255 ILE A O 1
ATOM 2057 N N . ILE A 1 256 ? 20.072 -9.159 -11.615 1.00 86.31 256 ILE A N 1
ATOM 2058 C CA . ILE A 1 256 ? 20.757 -8.162 -12.439 1.00 86.31 256 ILE A CA 1
ATOM 2059 C C . ILE A 1 256 ? 22.032 -7.605 -11.787 1.00 86.31 256 ILE A C 1
ATOM 2061 O O . ILE A 1 256 ? 22.870 -7.052 -12.477 1.00 86.31 256 ILE A O 1
ATOM 2065 N N . GLN A 1 257 ? 22.207 -7.731 -10.469 1.00 83.88 257 GLN A N 1
ATOM 2066 C CA . GLN A 1 257 ? 23.403 -7.245 -9.765 1.00 83.88 257 GLN A CA 1
ATOM 2067 C C . GLN A 1 257 ? 24.639 -8.106 -9.980 1.00 83.88 257 GLN A C 1
ATOM 2069 O O . GLN A 1 257 ? 25.733 -7.698 -9.601 1.00 83.88 257 GLN A O 1
ATOM 2074 N N . TRP A 1 258 ? 24.449 -9.294 -10.538 1.00 88.94 258 TRP A N 1
ATOM 2075 C CA . TRP A 1 258 ? 25.511 -10.244 -10.827 1.00 88.94 258 TRP A CA 1
ATOM 2076 C C . TRP A 1 258 ? 25.665 -10.444 -12.331 1.00 88.94 258 TRP A C 1
ATOM 2078 O O . TRP A 1 258 ? 26.072 -11.503 -12.797 1.00 88.94 258 TRP A O 1
ATOM 2088 N N . LEU A 1 259 ? 25.299 -9.423 -13.107 1.00 90.06 259 LEU A N 1
ATOM 2089 C CA . LEU A 1 259 ? 25.627 -9.377 -14.519 1.00 90.06 259 LEU A CA 1
ATOM 2090 C C . LEU A 1 259 ? 27.051 -8.859 -14.678 1.00 90.06 2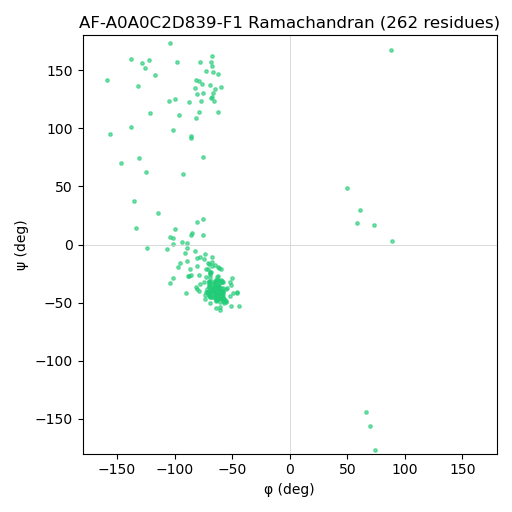59 LEU A C 1
ATOM 2092 O O . LEU A 1 259 ? 27.446 -7.870 -14.062 1.00 90.06 259 LEU A O 1
ATOM 2096 N N . VAL A 1 260 ? 27.810 -9.534 -15.528 1.00 91.19 260 VAL A N 1
ATOM 2097 C CA . VAL A 1 260 ? 29.170 -9.152 -15.905 1.00 91.19 260 VAL A CA 1
ATOM 2098 C C . VAL A 1 260 ? 29.233 -8.964 -17.409 1.00 91.19 260 VAL A C 1
ATOM 2100 O O . VAL A 1 260 ? 28.391 -9.485 -18.149 1.00 91.19 260 VAL A O 1
ATOM 2103 N N . LYS A 1 261 ? 30.239 -8.214 -17.867 1.00 91.12 261 LYS A N 1
ATOM 2104 C CA . LYS A 1 261 ? 30.513 -8.102 -19.297 1.00 91.12 261 LYS A CA 1
ATOM 2105 C C . LYS A 1 261 ? 30.819 -9.476 -19.868 1.00 91.12 261 LYS A C 1
ATOM 2107 O O . LYS A 1 261 ? 31.537 -10.279 -19.272 1.00 91.12 261 LYS A O 1
ATOM 2112 N N . ASP A 1 262 ? 30.217 -9.732 -21.012 1.00 84.69 262 ASP A N 1
ATOM 2113 C CA . ASP A 1 262 ? 30.468 -10.929 -21.778 1.00 84.69 262 ASP A CA 1
ATOM 2114 C C . ASP A 1 262 ? 31.679 -10.688 -22.679 1.00 84.69 262 ASP A C 1
ATOM 2116 O O . ASP A 1 262 ? 31.555 -10.100 -23.753 1.00 84.69 262 ASP A O 1
ATOM 2120 N N . ASP A 1 263 ? 32.860 -11.068 -22.191 1.00 69.44 263 ASP A N 1
ATOM 2121 C CA . ASP A 1 263 ? 34.105 -11.032 -22.957 1.00 69.44 263 ASP A CA 1
ATOM 2122 C C . ASP A 1 263 ? 34.108 -12.208 -23.954 1.00 69.44 263 ASP A C 1
ATOM 2124 O O . ASP A 1 263 ? 34.743 -13.239 -23.722 1.00 69.44 263 ASP A O 1
ATOM 2128 N N . ALA A 1 264 ? 33.325 -12.078 -25.027 1.00 55.69 264 ALA A N 1
ATOM 2129 C CA . ALA A 1 264 ? 33.329 -12.973 -26.184 1.00 55.69 264 ALA A CA 1
ATOM 2130 C C . ALA A 1 264 ? 34.062 -12.331 -27.369 1.00 55.69 264 ALA A C 1
ATOM 2132 O O . ALA A 1 264 ? 33.820 -11.131 -27.639 1.00 55.69 264 ALA A O 1
#

Organism: NCBI:txid215803

Sequence (264 aa):
MTIDMSAAYIKAVAEAAPNATIIFDRFHVQKLANEATDEVRRDEVREAEPEDKKALKNTRWQLLKSPWNLTDLEDKKLADLPKTNERIYRGYLLKETLVAILECSSIVIAEWKLDEWDAWASRSRLTPFVKLAKTIRRHRFLAKNFGDQFDRDTVDRIVRRGTDGWSITGMAVLGLLYDQHFTQVASLTLPEHFLTTGCSHVAFYCALREHCPQRSTYSFIGGPGDFRFGGLRFDFPDDWSGFANKMANQGPSAIIQWLVKDDA

InterPro domains:
  IPR002560 Transposase IS204/IS1001/IS1096/IS1165, DDE domain [PF01610] (2-140)
  IPR047951 Transposase ISL3 [PTHR33498] (2-140)

pLDDT: mean 71.02, std 16.61, range [27.64, 96.69]

Secondary structure (DSSP, 8-state):
-EE---HHHHHHHHHH-TT---EE-HHHHHHHHHHHHHHHHHHHHHHS-TTTHHHHHHTHHHHHS-GGG--HHHHHHHHHHHHH-HHHHHHHHHHHHHHHHHH-S-HHHHHHHHHHHHHHHHHS--HHHHHHHHHHHHHHHHHHHS-----HHHHHHHHEETTTEE-HHHHHHHHHHHHHHHHHHHHT-HHHHHHHTT-HHHHHHHHHHHH-TT--GGGGTT--TT-EETTEEE---S-HHHHHHHHHHH-GGGGGGGEEE---